Protein AF-V8PDM5-F1 (afdb_monomer)

Foldseek 3Di:
DDDPCVLCVVLVHDPPDDPVSSVVSVVVVCVVPPCVLDVDPPPLAQQQFGPPDDFFDPQCRLQQWDWDWDDPDVPDIDTDIDGDPQCRSRRTHDDQVGGDPQCSSQSDHDDDDDDDDDDAFADDQQDKDKDQQPADDHRPDGRGIDIDTHHDDDDPAWDDDRQDTDGDDDDPPVVVPDPDDDDDDDDDDDDPDDPDVCVPPVVNVVVVVSSGDPPPPPPDDPPDDDDDDDDDDDDPDDDDDDDDDDDDDDDDDDDDDDDDDDDDDD

Radius of gyration: 41.07 Å; Cα contacts (8 Å, |Δi|>4): 221; chains: 1; bounding box: 91×84×102 Å

Structure (mmCIF, N/CA/C/O backbone):
data_AF-V8PDM5-F1
#
_entry.id   AF-V8PDM5-F1
#
loop_
_atom_site.group_PDB
_atom_site.id
_atom_site.type_symbol
_atom_site.label_atom_id
_atom_site.label_alt_id
_atom_site.label_comp_id
_atom_site.label_asym_id
_atom_site.label_entity_id
_atom_site.label_seq_id
_atom_site.pdbx_PDB_ins_code
_atom_site.Cartn_x
_atom_site.Cartn_y
_atom_site.Cartn_z
_atom_site.occupancy
_atom_site.B_iso_or_equiv
_atom_site.auth_seq_id
_atom_site.auth_comp_id
_atom_site.auth_asym_id
_atom_site.auth_atom_id
_atom_site.pdbx_PDB_model_num
ATOM 1 N N . MET A 1 1 ? 33.765 32.835 8.521 1.00 48.09 1 MET A N 1
ATOM 2 C CA . MET A 1 1 ? 32.889 33.267 7.411 1.00 48.09 1 MET A CA 1
ATOM 3 C C . MET A 1 1 ? 32.502 32.037 6.607 1.00 48.09 1 MET A C 1
ATOM 5 O O . MET A 1 1 ? 33.354 31.483 5.923 1.00 48.09 1 MET A O 1
ATOM 9 N N . VAL A 1 2 ? 31.268 31.558 6.758 1.00 52.59 2 VAL A N 1
ATOM 10 C CA . VAL A 1 2 ? 30.730 30.463 5.939 1.00 52.59 2 VAL A CA 1
ATOM 11 C C . VAL A 1 2 ? 30.337 31.086 4.604 1.00 52.59 2 VAL A C 1
ATOM 13 O O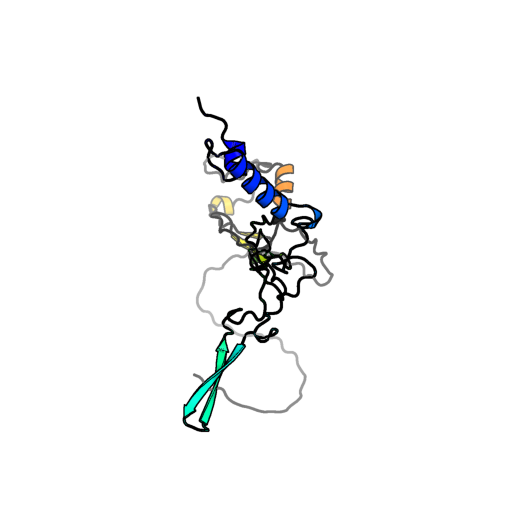 . VAL A 1 2 ? 29.476 31.957 4.571 1.00 52.59 2 VAL A O 1
ATOM 16 N N . LYS A 1 3 ? 31.034 30.733 3.521 1.00 62.31 3 LYS A N 1
ATOM 17 C CA . LYS A 1 3 ? 30.621 31.147 2.175 1.00 62.31 3 LYS A CA 1
ATOM 18 C C . LYS A 1 3 ? 29.313 30.424 1.872 1.00 62.31 3 LYS A C 1
ATOM 20 O O . LYS A 1 3 ? 29.260 29.212 2.042 1.00 62.31 3 LYS A O 1
ATOM 25 N N . GLU A 1 4 ? 28.278 31.140 1.453 1.00 61.88 4 GLU A N 1
ATOM 26 C CA . GLU A 1 4 ? 27.028 30.526 1.003 1.00 61.88 4 GLU A CA 1
ATOM 27 C C . GLU A 1 4 ? 27.322 29.634 -0.217 1.00 61.88 4 GLU A C 1
ATOM 29 O O . GLU A 1 4 ? 27.553 30.118 -1.326 1.00 61.88 4 GLU A O 1
ATOM 34 N N . THR A 1 5 ? 27.392 28.316 -0.005 1.00 79.06 5 THR A N 1
ATOM 35 C CA . THR A 1 5 ? 27.702 27.321 -1.047 1.00 79.06 5 THR A CA 1
ATOM 36 C C . THR A 1 5 ? 26.467 26.815 -1.782 1.00 79.06 5 THR A C 1
ATOM 38 O O . THR A 1 5 ? 26.614 26.104 -2.773 1.00 79.06 5 THR A O 1
ATOM 41 N N . GLY A 1 6 ? 25.261 27.226 -1.372 1.00 82.50 6 GLY A N 1
ATOM 42 C CA . GLY A 1 6 ? 24.000 26.641 -1.839 1.00 82.50 6 GLY A CA 1
ATOM 43 C C . GLY A 1 6 ? 23.851 26.574 -3.364 1.00 82.50 6 GLY A C 1
ATOM 44 O O . GLY A 1 6 ? 23.384 25.569 -3.891 1.00 82.50 6 GLY A O 1
ATOM 45 N N . TYR A 1 7 ? 24.315 27.590 -4.099 1.00 85.44 7 TYR A N 1
ATOM 46 C CA . TYR A 1 7 ? 24.270 27.590 -5.568 1.00 85.44 7 TYR A CA 1
ATOM 47 C C . TYR A 1 7 ? 25.238 26.587 -6.214 1.00 85.44 7 TYR A C 1
ATOM 49 O O . TYR A 1 7 ? 24.909 25.971 -7.229 1.00 85.44 7 TYR A O 1
ATOM 57 N N . TYR A 1 8 ? 26.424 26.409 -5.631 1.00 87.75 8 TYR A N 1
ATOM 58 C CA . TYR A 1 8 ? 27.421 25.446 -6.104 1.00 87.75 8 TYR A CA 1
ATOM 59 C C . TYR A 1 8 ? 26.986 24.013 -5.782 1.00 87.75 8 TYR A C 1
ATOM 61 O O . TYR A 1 8 ? 27.093 23.135 -6.639 1.00 87.75 8 TYR A O 1
ATOM 69 N N . ASP A 1 9 ? 26.395 23.813 -4.602 1.00 85.12 9 ASP A N 1
ATOM 70 C CA . ASP A 1 9 ? 25.831 22.536 -4.162 1.00 85.12 9 ASP A CA 1
ATOM 71 C C . ASP A 1 9 ? 24.645 22.114 -5.050 1.00 85.12 9 ASP A C 1
ATOM 73 O O . ASP A 1 9 ? 24.574 20.964 -5.485 1.00 85.12 9 ASP A O 1
ATOM 77 N N . LEU A 1 10 ? 23.771 23.058 -5.425 1.00 85.56 10 LEU A N 1
ATOM 78 C CA . LEU A 1 10 ? 22.644 22.816 -6.337 1.00 85.56 10 LEU A CA 1
ATOM 79 C C . LEU A 1 10 ? 23.100 22.428 -7.752 1.00 85.56 10 LEU A C 1
ATOM 81 O O . LEU A 1 10 ? 22.495 21.570 -8.397 1.00 85.56 10 LEU A O 1
ATOM 85 N N . LEU A 1 11 ? 24.184 23.034 -8.240 1.00 89.19 11 LEU A N 1
ATOM 86 C CA . LEU A 1 11 ? 24.789 22.686 -9.528 1.00 89.19 11 LEU A CA 1
ATOM 87 C C . LEU A 1 11 ? 25.686 21.432 -9.455 1.00 89.19 11 LEU A C 1
ATOM 89 O O . LEU A 1 11 ? 26.090 20.915 -10.501 1.00 89.19 11 LEU A O 1
ATOM 93 N N . GLY A 1 12 ? 25.985 20.929 -8.252 1.00 86.56 12 GLY A N 1
ATOM 94 C CA . GLY A 1 12 ? 26.873 19.788 -8.019 1.00 86.56 12 GLY A CA 1
ATOM 95 C C . GLY A 1 12 ? 28.331 20.058 -8.405 1.00 86.56 12 GLY A C 1
ATOM 96 O O . GLY A 1 12 ? 29.020 19.152 -8.879 1.00 86.56 12 GLY A O 1
ATOM 97 N N . VAL A 1 13 ? 28.790 21.304 -8.267 1.00 91.88 13 VAL A N 1
ATOM 98 C CA . VAL A 1 13 ? 30.150 21.749 -8.614 1.00 91.88 13 VAL A CA 1
ATOM 99 C C . VAL A 1 13 ? 30.865 22.300 -7.383 1.00 91.88 13 VAL A C 1
ATOM 101 O O . VAL A 1 13 ? 30.234 22.698 -6.409 1.00 91.88 13 VAL A O 1
ATOM 104 N N . LYS A 1 14 ? 32.201 22.325 -7.400 1.00 88.38 14 LYS A N 1
ATOM 105 C CA . LYS A 1 14 ? 32.967 22.856 -6.266 1.00 88.38 14 LYS A CA 1
ATOM 106 C C . LYS A 1 14 ? 32.910 24.394 -6.264 1.00 88.38 14 LYS A C 1
ATOM 108 O O . LYS A 1 14 ? 32.866 24.993 -7.336 1.00 88.38 14 LYS A O 1
ATOM 113 N N . PRO A 1 15 ? 33.034 25.062 -5.102 1.00 85.94 15 PRO A N 1
ATOM 114 C CA . PRO A 1 15 ? 33.088 26.529 -5.028 1.00 85.94 15 PRO A CA 1
ATOM 115 C C . PRO A 1 15 ? 34.257 27.180 -5.794 1.00 85.94 15 PRO A C 1
ATOM 117 O O . PRO A 1 15 ? 34.240 28.384 -6.021 1.00 85.94 15 PRO A O 1
ATOM 120 N N . CYS A 1 16 ? 35.273 26.399 -6.184 1.00 84.69 16 CYS A N 1
ATOM 121 C CA . CYS A 1 16 ? 36.417 26.842 -6.994 1.00 84.69 16 CYS A CA 1
ATOM 122 C C . CYS A 1 16 ? 36.310 26.430 -8.477 1.00 84.69 16 CYS A C 1
ATOM 124 O O . CYS A 1 16 ? 37.311 26.471 -9.192 1.00 84.69 16 CYS A O 1
ATOM 126 N N . SER A 1 17 ? 35.141 25.968 -8.931 1.00 87.94 17 SER A N 1
ATOM 127 C CA . SER A 1 17 ? 34.934 25.518 -10.309 1.00 87.94 17 SER A CA 1
ATOM 128 C C . SER A 1 17 ? 35.013 26.665 -11.315 1.00 87.94 17 SER A C 1
ATOM 130 O O . SER A 1 17 ? 34.596 27.793 -11.049 1.00 87.94 17 SER A O 1
ATOM 132 N N . THR A 1 18 ? 35.537 26.367 -12.502 1.00 93.12 18 THR A N 1
ATOM 133 C CA . THR A 1 18 ? 35.673 27.352 -13.581 1.00 93.12 18 THR A CA 1
ATOM 134 C C . THR A 1 18 ? 34.323 27.661 -14.237 1.00 93.12 18 THR A C 1
ATOM 136 O O . THR A 1 18 ? 33.381 26.866 -14.200 1.00 93.12 18 THR A O 1
ATOM 139 N N . MET A 1 19 ? 34.229 28.813 -14.910 1.00 89.38 19 MET A N 1
ATOM 140 C CA . MET A 1 19 ? 33.024 29.239 -15.639 1.00 89.38 19 MET A CA 1
ATOM 141 C C . MET A 1 19 ? 32.536 28.179 -16.650 1.00 89.38 19 MET A C 1
ATOM 143 O O . MET A 1 19 ? 31.335 28.041 -16.888 1.00 89.38 19 MET A O 1
ATOM 147 N N . GLU A 1 20 ? 33.447 27.410 -17.250 1.00 91.69 20 GLU A N 1
ATOM 148 C CA . GLU A 1 20 ? 33.101 26.346 -18.198 1.00 91.69 20 GLU A CA 1
ATOM 149 C C . GLU A 1 20 ? 32.438 25.141 -17.527 1.00 91.69 20 GLU A C 1
ATOM 151 O O . GLU A 1 20 ? 31.453 24.607 -18.050 1.00 91.69 20 GLU A O 1
ATOM 156 N N . GLU A 1 21 ? 32.942 24.735 -16.360 1.00 91.44 21 GLU A N 1
ATOM 157 C CA . GLU A 1 21 ? 32.359 23.663 -15.550 1.00 91.44 21 GLU A CA 1
ATOM 158 C C . GLU A 1 21 ? 30.955 24.037 -15.083 1.00 91.44 21 GLU A C 1
ATOM 160 O O . GLU A 1 21 ? 30.027 23.237 -15.227 1.00 91.44 21 GLU A O 1
ATOM 165 N N . ILE A 1 22 ? 30.778 25.282 -14.633 1.00 92.50 22 ILE A N 1
ATOM 166 C CA . ILE A 1 22 ? 29.481 25.831 -14.223 1.00 92.50 22 ILE A CA 1
ATOM 167 C C . ILE A 1 22 ? 28.502 25.828 -15.408 1.00 92.50 22 ILE A C 1
ATOM 169 O O . ILE A 1 22 ? 27.394 25.302 -15.294 1.00 92.50 22 ILE A O 1
ATOM 173 N N . LYS A 1 23 ? 28.912 26.312 -16.592 1.00 91.25 23 LYS A N 1
ATOM 174 C CA . LYS A 1 23 ? 28.073 26.285 -17.811 1.00 91.25 23 LYS A CA 1
ATOM 175 C C . LYS A 1 23 ? 27.717 24.862 -18.246 1.00 91.25 23 LYS A C 1
ATOM 177 O O . LYS A 1 23 ? 26.611 24.612 -18.731 1.00 91.25 23 LYS A O 1
ATOM 182 N N . ARG A 1 24 ? 28.645 23.911 -18.110 1.00 91.81 24 ARG A N 1
ATOM 183 C CA . ARG A 1 24 ? 28.408 22.496 -18.437 1.00 91.81 24 ARG A CA 1
ATOM 184 C C . ARG A 1 24 ? 27.425 21.854 -17.455 1.00 91.81 24 ARG A C 1
ATOM 186 O O . ARG A 1 24 ? 26.532 21.135 -17.905 1.00 91.81 24 ARG A O 1
ATOM 193 N N . ALA A 1 25 ? 27.565 22.124 -16.159 1.00 89.94 25 ALA A N 1
ATOM 194 C CA . ALA A 1 25 ? 26.651 21.650 -15.123 1.00 89.94 25 ALA A CA 1
ATOM 195 C C . ALA A 1 25 ? 25.244 22.239 -15.303 1.00 89.94 25 ALA A C 1
ATOM 197 O O . ALA A 1 25 ? 24.268 21.489 -15.351 1.00 89.94 25 ALA A O 1
ATOM 198 N N . TYR A 1 26 ? 25.153 23.550 -15.538 1.00 92.00 26 TYR A N 1
ATOM 199 C CA . TYR A 1 26 ? 23.892 24.244 -15.792 1.00 92.00 26 TYR A CA 1
ATOM 200 C C . TYR A 1 26 ? 23.152 23.675 -17.008 1.00 92.00 26 TYR A C 1
ATOM 202 O O . TYR A 1 26 ? 22.003 23.268 -16.884 1.00 92.00 26 TYR A O 1
ATOM 210 N N . ARG A 1 27 ? 23.813 23.540 -18.170 1.00 88.56 27 ARG A N 1
ATOM 211 C CA . ARG A 1 27 ? 23.180 22.961 -19.376 1.00 88.56 27 ARG A CA 1
ATOM 212 C C . ARG A 1 27 ? 22.686 21.531 -19.157 1.00 88.56 27 ARG A C 1
ATOM 214 O O . ARG A 1 27 ? 21.636 21.157 -19.670 1.00 88.56 27 ARG A O 1
ATOM 221 N N . ARG A 1 28 ? 23.426 20.732 -18.382 1.00 84.19 28 ARG A N 1
ATOM 222 C CA . ARG A 1 28 ? 23.034 19.360 -18.033 1.00 84.19 28 ARG A CA 1
ATOM 223 C C . ARG A 1 28 ? 21.761 19.341 -17.184 1.00 84.19 28 ARG A C 1
ATOM 225 O O . ARG A 1 28 ? 20.886 18.522 -17.446 1.00 84.19 28 ARG A O 1
ATOM 232 N N . LEU A 1 29 ? 21.662 20.220 -16.187 1.00 82.12 29 LEU A N 1
ATOM 233 C CA . LEU A 1 29 ? 20.494 20.322 -15.307 1.00 82.12 29 LEU A CA 1
ATOM 234 C C . LEU A 1 29 ? 19.292 20.945 -16.027 1.00 82.12 29 LEU A C 1
ATOM 236 O O . LEU A 1 29 ? 18.197 20.400 -15.942 1.00 82.12 29 LEU A O 1
ATOM 240 N N . ALA A 1 30 ? 19.505 21.992 -16.824 1.00 82.75 30 ALA A N 1
ATOM 241 C CA . ALA A 1 30 ? 18.466 22.628 -17.632 1.00 82.75 30 ALA A CA 1
ATOM 242 C C . ALA A 1 30 ? 17.819 21.648 -18.624 1.00 82.75 30 ALA A C 1
ATOM 244 O O . ALA A 1 30 ? 16.606 21.638 -18.773 1.00 82.75 30 ALA A O 1
ATOM 245 N N . LEU A 1 31 ? 18.600 20.761 -19.253 1.00 77.19 31 LEU A N 1
ATOM 246 C CA . LEU A 1 31 ? 18.057 19.712 -20.125 1.00 77.19 31 LEU A CA 1
ATOM 247 C C . LEU A 1 31 ? 17.303 18.612 -19.364 1.00 77.19 31 LEU A C 1
ATOM 249 O O . LEU A 1 31 ? 16.400 18.000 -19.934 1.00 77.19 31 LEU A O 1
ATOM 253 N N . ARG A 1 32 ? 17.684 18.331 -18.110 1.00 68.19 32 ARG A N 1
ATOM 254 C CA . ARG A 1 32 ? 17.012 17.336 -17.255 1.00 68.19 32 ARG A CA 1
ATOM 255 C C . ARG A 1 32 ? 15.669 17.837 -16.727 1.00 68.19 32 ARG A C 1
ATOM 257 O O . ARG A 1 32 ? 14.729 17.051 -16.660 1.00 68.19 32 ARG A O 1
ATOM 264 N N . TYR A 1 33 ? 15.591 19.118 -16.378 1.00 70.50 33 TYR A N 1
ATOM 265 C CA . TYR A 1 33 ? 14.410 19.748 -15.780 1.00 70.50 33 TYR A CA 1
ATOM 266 C C . TYR A 1 33 ? 13.660 20.677 -16.744 1.00 70.50 33 TYR A C 1
ATOM 268 O O . TYR A 1 33 ? 12.869 21.504 -16.308 1.00 70.50 33 TYR A O 1
ATOM 276 N N . HIS A 1 34 ? 13.899 20.559 -18.053 1.00 75.88 34 HIS A N 1
ATOM 277 C CA . HIS A 1 34 ? 13.187 21.366 -19.040 1.00 75.88 34 HIS A CA 1
ATOM 278 C C . HIS A 1 34 ? 11.685 21.034 -19.008 1.00 75.88 34 HIS A C 1
ATOM 280 O O . HIS A 1 34 ? 11.364 19.847 -19.123 1.00 75.88 34 HIS A O 1
ATOM 286 N N . PRO A 1 35 ? 10.776 22.024 -18.927 1.00 67.69 35 PRO A N 1
ATOM 287 C CA . PRO A 1 35 ? 9.330 21.793 -18.835 1.00 67.69 35 PRO A CA 1
ATOM 288 C C . PRO A 1 35 ? 8.802 20.931 -19.991 1.00 67.69 35 PRO A C 1
ATOM 290 O O . PRO A 1 35 ? 8.122 19.943 -19.750 1.00 67.69 35 PRO A O 1
ATOM 293 N N . ASP A 1 36 ? 9.241 21.184 -21.228 1.00 65.56 36 ASP A N 1
ATOM 294 C CA . ASP A 1 36 ? 8.822 20.379 -22.392 1.00 65.56 36 ASP A CA 1
ATOM 295 C C . ASP A 1 36 ? 9.319 18.920 -22.372 1.00 65.56 36 ASP A C 1
ATOM 297 O O . ASP A 1 36 ? 8.740 18.050 -23.015 1.00 65.56 36 ASP A O 1
ATOM 301 N N . LYS A 1 37 ? 10.421 18.624 -21.665 1.00 62.84 37 LYS A N 1
ATOM 302 C CA . LYS A 1 37 ? 10.976 17.255 -21.553 1.00 62.84 37 LYS A CA 1
ATOM 303 C C . LYS A 1 37 ? 10.565 16.561 -20.255 1.00 62.84 37 LYS A C 1
ATOM 305 O O . LYS A 1 37 ? 10.811 15.361 -20.083 1.00 62.84 37 LYS A O 1
ATOM 310 N N . ASN A 1 38 ? 9.989 17.316 -19.329 1.00 59.59 38 ASN A N 1
ATOM 311 C CA . ASN A 1 38 ? 9.521 16.866 -18.033 1.00 59.59 38 ASN A CA 1
ATOM 312 C C . ASN A 1 38 ? 8.221 17.599 -17.662 1.00 59.59 38 ASN A C 1
ATOM 314 O O . ASN A 1 38 ? 8.231 18.379 -16.707 1.00 59.59 38 ASN A O 1
ATOM 318 N N . PRO A 1 39 ? 7.125 17.378 -18.417 1.00 56.34 39 PRO A N 1
ATOM 319 C CA . PRO A 1 39 ? 5.813 17.827 -17.982 1.00 56.34 39 PRO A CA 1
ATOM 320 C C . PRO A 1 39 ? 5.510 17.118 -16.656 1.00 56.34 39 PRO A C 1
ATOM 322 O O . PRO A 1 39 ? 5.598 15.896 -16.575 1.00 56.34 39 PRO A O 1
ATOM 325 N N . SER A 1 40 ? 5.322 17.938 -15.621 1.00 49.00 40 SER A N 1
ATOM 326 C CA . SER A 1 40 ? 4.946 17.664 -14.225 1.00 49.00 40 SER A CA 1
ATOM 327 C C . SER A 1 40 ? 5.093 16.234 -13.671 1.00 49.00 40 SER A C 1
ATOM 329 O O . SER A 1 40 ? 4.486 15.279 -14.145 1.00 49.00 40 SER A O 1
ATOM 331 N N . GLU A 1 41 ? 5.775 16.141 -12.522 1.00 50.88 41 GLU A N 1
ATOM 332 C CA . GLU A 1 41 ? 5.950 14.969 -11.634 1.00 50.88 41 GLU A CA 1
ATOM 333 C C . GLU A 1 41 ? 4.679 14.127 -11.350 1.00 50.88 41 GLU A C 1
ATOM 335 O O . GLU A 1 41 ? 4.803 12.996 -10.891 1.00 50.88 41 GLU A O 1
ATOM 340 N N . GLY A 1 42 ? 3.471 14.615 -11.659 1.00 46.19 42 GLY A N 1
ATOM 341 C CA . GLY A 1 42 ? 2.208 13.893 -11.469 1.00 46.19 42 GLY A CA 1
ATOM 342 C C . GLY A 1 42 ? 1.839 12.872 -12.557 1.00 46.19 42 GLY A C 1
ATOM 343 O O . GLY A 1 42 ? 1.054 11.973 -12.284 1.00 46.19 42 GLY A O 1
ATOM 344 N N . GLU A 1 43 ? 2.404 12.948 -13.768 1.00 45.50 43 GLU A N 1
ATOM 345 C CA . GLU A 1 43 ? 1.904 12.166 -14.926 1.00 45.50 43 GLU A CA 1
ATOM 346 C C . GLU A 1 43 ? 2.819 10.991 -15.336 1.00 45.50 43 GLU A C 1
ATOM 348 O O . GLU A 1 43 ? 2.552 10.232 -16.271 1.00 45.50 43 GLU A O 1
ATOM 353 N N . ARG A 1 44 ? 3.919 10.797 -14.598 1.00 53.03 44 ARG A N 1
ATOM 354 C CA . ARG A 1 44 ? 4.925 9.743 -14.838 1.00 53.03 44 ARG A CA 1
ATOM 355 C C . ARG A 1 44 ? 4.676 8.449 -14.062 1.00 53.03 44 ARG A C 1
ATOM 357 O O . ARG A 1 44 ? 5.574 7.603 -13.981 1.00 53.03 44 ARG A O 1
ATOM 364 N N . VAL A 1 45 ? 3.495 8.286 -13.475 1.00 56.03 45 VAL A N 1
ATOM 365 C CA . VAL A 1 45 ? 3.174 7.126 -12.640 1.00 56.03 45 VAL A CA 1
ATOM 366 C C . VAL A 1 45 ? 3.148 5.862 -13.508 1.00 56.03 45 VAL A C 1
ATOM 368 O O . VAL A 1 45 ? 2.522 5.811 -14.564 1.00 56.03 45 VAL A O 1
ATOM 371 N N . GLY A 1 46 ? 3.912 4.843 -13.112 1.00 65.88 46 GLY A N 1
ATOM 372 C CA . GLY A 1 46 ? 3.827 3.494 -13.680 1.00 65.88 46 GLY A CA 1
ATOM 373 C C . GLY A 1 46 ? 4.557 3.213 -15.005 1.00 65.88 46 GLY A C 1
ATOM 374 O O . GLY A 1 46 ? 4.766 2.042 -15.315 1.00 65.88 46 GLY A O 1
ATOM 375 N N . ARG A 1 47 ? 5.015 4.211 -15.783 1.00 71.81 47 ARG A N 1
ATOM 376 C CA . ARG A 1 47 ? 5.725 3.961 -17.071 1.00 71.81 47 ARG A CA 1
ATOM 377 C C . ARG A 1 47 ? 7.249 3.900 -16.968 1.00 71.81 47 ARG A C 1
ATOM 379 O O . ARG A 1 47 ? 7.889 3.191 -17.738 1.00 71.81 47 ARG A O 1
ATOM 386 N N . GLY A 1 48 ? 7.852 4.599 -16.007 1.00 75.88 48 GLY A N 1
ATOM 387 C CA . GLY A 1 48 ? 9.299 4.534 -15.754 1.00 75.88 48 GLY A CA 1
ATOM 388 C C . GLY A 1 48 ? 10.191 5.237 -16.789 1.00 75.88 48 GLY A C 1
ATOM 389 O O . GLY A 1 48 ? 11.405 5.328 -16.591 1.00 75.88 48 GLY A O 1
ATOM 390 N N . GLY A 1 49 ? 9.605 5.805 -17.840 1.00 76.62 49 GLY A N 1
ATOM 391 C CA . GLY A 1 49 ? 10.265 6.612 -18.863 1.00 76.62 49 GLY A CA 1
ATOM 392 C C . GLY A 1 49 ? 9.370 7.758 -19.333 1.00 76.62 49 GLY A C 1
ATOM 393 O O . GLY A 1 49 ? 8.313 8.006 -18.752 1.00 76.62 49 GLY A O 1
ATOM 394 N N . ARG A 1 50 ? 9.809 8.477 -20.368 1.00 73.62 50 ARG A N 1
ATOM 395 C CA . ARG A 1 50 ? 9.016 9.546 -20.996 1.00 73.62 50 ARG A CA 1
ATOM 396 C C . ARG A 1 50 ? 7.805 8.980 -21.739 1.00 73.62 50 ARG A C 1
ATOM 398 O O . ARG A 1 50 ? 7.847 7.858 -22.238 1.00 73.62 50 ARG A O 1
ATOM 405 N N . GLU A 1 51 ? 6.751 9.781 -21.834 1.00 71.19 51 GLU A N 1
ATOM 406 C CA . GLU A 1 51 ? 5.571 9.448 -22.629 1.00 71.19 51 GLU A CA 1
ATOM 407 C C . GLU A 1 51 ? 5.915 9.323 -24.124 1.00 71.19 51 GLU A C 1
ATOM 409 O O . GLU A 1 51 ? 6.778 10.037 -24.634 1.00 71.19 51 GLU A O 1
ATOM 414 N N . GLY A 1 52 ? 5.282 8.366 -24.811 1.00 72.44 52 GLY A N 1
ATOM 415 C CA . GLY A 1 52 ? 5.510 8.090 -26.235 1.00 72.44 52 GLY A CA 1
ATOM 416 C C . GLY A 1 52 ? 6.797 7.319 -26.561 1.00 72.44 52 GLY A C 1
ATOM 417 O O . GLY A 1 52 ? 7.068 7.062 -27.732 1.00 72.44 52 GLY A O 1
ATOM 418 N N . LEU A 1 53 ? 7.592 6.927 -25.558 1.00 74.75 53 LEU A N 1
ATOM 419 C CA . LEU A 1 53 ? 8.764 6.076 -25.764 1.00 74.75 53 LEU A CA 1
ATOM 420 C C . LEU A 1 53 ? 8.353 4.599 -25.846 1.00 74.75 53 LEU A C 1
ATOM 422 O O . LEU A 1 53 ? 7.689 4.095 -24.942 1.00 74.75 53 LEU A O 1
ATOM 426 N N . ASP A 1 54 ? 8.800 3.886 -26.885 1.00 76.69 54 ASP A N 1
ATOM 427 C CA . ASP A 1 54 ? 8.670 2.425 -26.932 1.00 76.69 54 ASP A CA 1
ATOM 428 C C . ASP A 1 54 ? 9.574 1.802 -25.857 1.00 76.69 54 ASP A C 1
ATOM 430 O O . ASP A 1 54 ? 10.803 1.884 -25.924 1.00 76.69 54 ASP A O 1
ATOM 434 N N . VAL A 1 55 ? 8.948 1.227 -24.830 1.00 82.06 55 VAL A N 1
ATOM 435 C CA . VAL A 1 55 ? 9.623 0.628 -23.670 1.00 82.06 55 VAL A CA 1
ATOM 436 C C . VAL A 1 55 ? 10.047 -0.813 -23.972 1.00 82.06 55 VAL A C 1
ATOM 438 O O . VAL A 1 55 ? 10.739 -1.422 -23.162 1.00 82.06 55 VAL A O 1
ATOM 441 N N . ARG A 1 56 ? 9.672 -1.399 -25.117 1.00 88.38 56 ARG A N 1
ATOM 442 C CA . ARG A 1 56 ? 10.020 -2.791 -25.435 1.00 88.38 56 ARG A CA 1
ATOM 443 C C . ARG A 1 56 ? 11.524 -2.957 -25.612 1.00 88.38 56 ARG A C 1
ATOM 445 O O . ARG A 1 56 ? 12.203 -2.149 -26.246 1.00 88.38 56 ARG A O 1
ATOM 452 N N . CYS A 1 57 ? 12.058 -4.045 -25.065 1.00 89.88 57 CYS A N 1
ATOM 453 C CA . CYS A 1 57 ? 13.469 -4.360 -25.213 1.00 89.88 57 CYS A CA 1
ATOM 454 C C . CYS A 1 57 ? 13.808 -4.592 -26.696 1.00 89.88 57 CYS A C 1
ATOM 456 O O . CYS A 1 57 ? 13.177 -5.434 -27.328 1.00 89.88 57 CYS A O 1
ATOM 458 N N . PRO A 1 58 ? 14.823 -3.917 -27.263 1.00 89.50 58 PRO A N 1
ATOM 459 C CA . PRO A 1 58 ? 15.150 -4.061 -28.681 1.00 89.50 58 PRO A CA 1
ATOM 460 C C . PRO A 1 58 ? 15.785 -5.415 -29.029 1.00 89.50 58 PRO A C 1
ATOM 462 O O . PRO A 1 58 ? 15.754 -5.796 -30.191 1.00 89.50 58 PRO A O 1
ATOM 465 N N . LYS A 1 59 ? 16.359 -6.138 -28.053 1.00 90.69 59 LYS A N 1
ATOM 466 C CA . LYS A 1 59 ? 17.002 -7.446 -28.276 1.00 90.69 59 LYS A CA 1
ATOM 467 C C . LYS A 1 59 ? 16.011 -8.610 -28.269 1.00 90.69 59 LYS A C 1
ATOM 469 O O . LYS A 1 59 ? 16.122 -9.502 -29.097 1.00 90.69 59 LYS A O 1
ATOM 474 N N . CYS A 1 60 ? 15.059 -8.612 -27.335 1.00 92.12 60 CYS A N 1
ATOM 475 C CA . CYS A 1 60 ? 14.064 -9.683 -27.201 1.00 92.12 60 CYS A CA 1
ATOM 476 C C . CYS A 1 60 ? 12.646 -9.259 -27.605 1.00 92.12 60 CYS A C 1
ATOM 478 O O . CYS A 1 60 ? 11.722 -10.039 -27.442 1.00 92.12 60 CYS A O 1
ATOM 480 N N . HIS A 1 61 ? 12.440 -8.028 -28.078 1.00 89.62 61 HIS A N 1
ATOM 481 C CA . HIS A 1 61 ? 11.146 -7.499 -28.536 1.00 89.62 61 HIS A CA 1
ATOM 482 C C . HIS A 1 61 ? 9.974 -7.669 -27.549 1.00 89.62 61 HIS A C 1
ATOM 484 O O . HIS A 1 61 ? 8.826 -7.797 -27.962 1.00 89.62 61 HIS A O 1
ATOM 490 N N . GLY A 1 62 ? 10.247 -7.645 -26.240 1.00 89.06 62 GLY A N 1
ATOM 491 C CA . GLY A 1 62 ? 9.229 -7.845 -25.201 1.00 89.06 62 GLY A CA 1
ATOM 492 C C . GLY A 1 62 ? 9.190 -9.250 -24.602 1.00 89.06 62 GLY A C 1
ATOM 493 O O . GLY A 1 62 ? 8.579 -9.434 -23.558 1.00 89.06 62 GLY A O 1
ATOM 494 N N . SER A 1 63 ? 9.882 -10.230 -25.189 1.00 90.56 63 SER A N 1
ATOM 495 C CA . SER A 1 63 ? 9.812 -11.632 -24.749 1.00 90.56 63 SER A CA 1
ATOM 496 C C . SER A 1 63 ? 10.526 -11.915 -23.425 1.00 90.56 63 SER A C 1
ATOM 498 O O . SER A 1 63 ? 10.339 -12.978 -22.846 1.00 90.56 63 SER A O 1
ATOM 500 N N . GLY A 1 64 ? 11.412 -11.025 -22.965 1.00 91.38 64 GLY A N 1
ATOM 501 C CA . GLY A 1 64 ? 12.191 -11.210 -21.731 1.00 91.38 64 GLY A CA 1
ATOM 502 C C . GLY A 1 64 ? 13.266 -12.309 -21.796 1.00 91.38 64 GLY A C 1
ATOM 503 O O . GLY A 1 64 ? 14.210 -12.285 -21.008 1.00 91.38 64 GLY A O 1
ATOM 504 N N . MET A 1 65 ? 13.192 -13.213 -22.769 1.00 92.19 65 MET A N 1
ATOM 505 C CA . MET A 1 65 ? 14.105 -14.336 -22.978 1.00 92.19 65 MET A CA 1
ATOM 506 C C . MET A 1 65 ? 14.796 -14.236 -24.341 1.00 92.19 65 MET A C 1
ATOM 508 O O . MET A 1 65 ? 14.270 -13.629 -25.273 1.00 92.19 65 MET A O 1
ATOM 512 N N . GLU A 1 66 ? 15.982 -14.825 -24.453 1.00 92.25 66 GLU A N 1
ATOM 513 C CA . GLU A 1 66 ? 16.729 -14.963 -25.702 1.00 92.25 66 GLU A CA 1
ATOM 514 C C . GLU A 1 66 ? 17.178 -16.412 -25.906 1.00 92.25 66 GLU A C 1
ATOM 516 O O . GLU A 1 66 ? 17.471 -17.125 -24.947 1.00 92.25 66 GLU A O 1
ATOM 521 N N . VAL A 1 67 ? 17.216 -16.858 -27.163 1.00 90.69 67 VAL A N 1
ATOM 522 C CA . VAL A 1 67 ? 17.674 -18.205 -27.520 1.00 90.69 67 VAL A CA 1
ATOM 523 C C . VAL A 1 67 ? 19.162 -18.143 -27.852 1.00 90.69 67 VAL A C 1
ATOM 525 O O . VAL A 1 67 ? 19.552 -17.581 -28.874 1.00 90.69 67 VAL A O 1
ATOM 528 N N . ILE A 1 68 ? 19.994 -18.726 -26.992 1.00 89.25 68 ILE A N 1
ATOM 529 C CA . ILE A 1 68 ? 21.437 -18.862 -27.198 1.00 89.25 68 ILE A CA 1
ATOM 530 C C . ILE A 1 68 ? 21.692 -20.184 -27.920 1.00 89.25 68 ILE A C 1
ATOM 532 O O . ILE A 1 68 ? 21.332 -21.255 -27.433 1.00 89.25 68 ILE A O 1
ATOM 536 N N . VAL A 1 69 ? 22.319 -20.111 -29.091 1.00 88.88 69 VAL A N 1
ATOM 537 C CA . VAL A 1 69 ? 22.662 -21.290 -29.892 1.00 88.88 69 VAL A CA 1
ATOM 538 C C . VAL A 1 69 ? 24.060 -21.768 -29.503 1.00 88.88 69 VAL A C 1
ATOM 540 O O . VAL A 1 69 ? 25.050 -21.110 -29.813 1.00 88.88 69 VAL A O 1
ATOM 543 N N . HIS A 1 70 ? 24.148 -22.912 -28.825 1.00 89.81 70 HIS A N 1
ATOM 544 C CA . HIS A 1 70 ? 25.414 -23.579 -28.514 1.00 89.81 70 HIS A CA 1
ATOM 545 C C . HIS A 1 70 ? 25.738 -24.625 -29.582 1.00 89.81 70 HIS A C 1
ATOM 547 O O . HIS A 1 70 ? 24.984 -25.577 -29.777 1.00 89.81 70 HIS A O 1
ATOM 553 N N . GLN A 1 71 ? 26.868 -24.469 -30.270 1.00 87.31 71 GLN A N 1
ATOM 554 C CA . GLN A 1 71 ? 27.320 -25.419 -31.285 1.00 87.31 71 GLN A CA 1
ATOM 555 C C . GLN A 1 71 ? 28.142 -26.527 -30.613 1.00 87.31 71 GLN A C 1
ATOM 557 O O . GLN A 1 71 ? 29.232 -26.278 -30.104 1.00 87.31 71 GLN A O 1
ATOM 562 N N . LEU A 1 72 ? 27.585 -27.739 -30.561 1.00 88.38 72 LEU A N 1
ATOM 563 C CA . LEU A 1 72 ? 28.178 -28.906 -29.888 1.00 88.38 72 LEU A CA 1
ATOM 564 C C . LEU A 1 72 ? 28.988 -29.792 -30.849 1.00 88.38 72 LEU A C 1
ATOM 566 O O . LEU A 1 72 ? 29.630 -30.749 -30.427 1.00 88.38 72 LEU A O 1
ATOM 570 N N . GLY A 1 73 ? 28.964 -29.477 -32.143 1.00 90.56 73 GLY A N 1
ATOM 571 C CA . GLY A 1 73 ? 29.742 -30.151 -33.171 1.00 90.56 73 GLY A CA 1
ATOM 572 C C . GLY A 1 73 ? 29.307 -29.736 -34.578 1.00 90.56 73 GLY A C 1
ATOM 573 O O . GLY A 1 73 ? 28.381 -28.931 -34.733 1.00 90.56 73 GLY A O 1
ATOM 574 N N . PRO A 1 74 ? 29.948 -30.291 -35.619 1.00 86.56 74 PRO A N 1
ATOM 575 C CA . PRO A 1 74 ? 29.492 -30.130 -36.994 1.00 86.56 74 PRO A CA 1
ATOM 576 C C . PRO A 1 74 ? 28.040 -30.618 -37.108 1.00 86.56 74 PRO A C 1
ATOM 578 O O . PRO A 1 74 ? 27.734 -31.743 -36.724 1.00 86.56 74 PRO A O 1
ATOM 581 N N . ASN A 1 75 ? 27.143 -29.762 -37.602 1.00 85.00 75 ASN A N 1
ATOM 582 C CA . ASN A 1 75 ? 25.701 -30.009 -37.768 1.00 85.00 75 ASN A CA 1
ATOM 583 C C . ASN A 1 75 ? 24.866 -30.233 -36.489 1.00 85.00 75 ASN A C 1
ATOM 585 O O . ASN A 1 75 ? 23.677 -30.523 -36.607 1.00 85.00 75 ASN A O 1
ATOM 589 N N . MET A 1 76 ? 25.418 -30.052 -35.284 1.00 86.19 76 MET A N 1
ATOM 590 C CA . MET A 1 76 ? 24.656 -30.180 -34.035 1.00 86.19 76 MET A CA 1
ATOM 591 C C . MET A 1 76 ? 24.665 -28.865 -33.251 1.00 86.19 76 MET A C 1
ATOM 593 O O . MET A 1 76 ? 25.676 -28.473 -32.663 1.00 86.19 76 MET A O 1
ATOM 597 N N . VAL A 1 77 ? 23.517 -28.185 -33.245 1.00 90.31 77 VAL A N 1
ATOM 598 C CA . VAL A 1 77 ? 23.275 -26.965 -32.466 1.00 90.31 77 VAL A CA 1
ATOM 599 C C . VAL A 1 77 ? 22.208 -27.215 -31.406 1.00 90.31 77 VAL A C 1
ATOM 601 O O . VAL A 1 77 ? 21.189 -27.847 -31.673 1.00 90.31 77 VAL A O 1
ATOM 604 N N . HIS A 1 78 ? 22.445 -26.713 -30.199 1.00 90.62 78 HIS A N 1
ATOM 605 C CA . HIS A 1 78 ? 21.503 -26.760 -29.092 1.00 90.62 78 HIS A CA 1
ATOM 606 C C . HIS A 1 78 ? 20.971 -25.354 -28.811 1.00 90.62 78 HIS A C 1
ATOM 608 O O . HIS A 1 78 ? 21.742 -24.419 -28.592 1.00 90.62 78 HIS A O 1
ATOM 614 N N . HIS A 1 79 ? 19.650 -25.204 -28.818 1.00 89.62 79 HIS A N 1
ATOM 615 C CA . HIS A 1 79 ? 18.973 -23.942 -28.538 1.00 89.62 79 HIS A CA 1
ATOM 616 C C . HIS A 1 79 ? 18.658 -23.860 -27.044 1.00 89.62 79 HIS A C 1
ATOM 618 O O . HIS A 1 79 ? 17.754 -24.535 -26.558 1.00 89.62 79 HIS A O 1
ATOM 624 N N . ILE A 1 80 ? 19.404 -23.041 -26.305 1.00 91.19 80 ILE A N 1
ATOM 625 C CA . ILE A 1 80 ? 19.174 -22.808 -24.875 1.00 91.19 80 ILE A CA 1
ATOM 626 C C . ILE A 1 80 ? 18.359 -21.527 -24.721 1.00 91.19 80 ILE A C 1
ATOM 628 O O . ILE A 1 80 ? 18.788 -20.468 -25.172 1.00 91.19 80 ILE A O 1
ATOM 632 N N . GLN A 1 81 ? 17.200 -21.598 -24.070 1.00 91.19 81 GLN A N 1
ATOM 633 C CA . GLN A 1 81 ? 16.476 -20.398 -23.650 1.00 91.19 81 GLN A CA 1
ATOM 634 C C . GLN A 1 81 ? 17.132 -19.825 -22.391 1.00 91.19 81 GLN A C 1
ATOM 636 O O . GLN A 1 81 ? 17.252 -20.513 -21.378 1.00 91.19 81 GLN A O 1
ATOM 641 N N . ALA A 1 82 ? 17.559 -18.568 -22.456 1.00 92.62 82 ALA A N 1
ATOM 642 C CA . ALA A 1 82 ? 18.159 -17.843 -21.344 1.00 92.62 82 ALA A CA 1
ATOM 643 C C . ALA A 1 82 ? 17.438 -16.506 -21.123 1.00 92.62 82 ALA A C 1
ATOM 645 O O . ALA A 1 82 ? 16.732 -16.004 -21.998 1.00 92.62 82 ALA A O 1
ATOM 646 N N . MET A 1 83 ? 17.617 -15.902 -1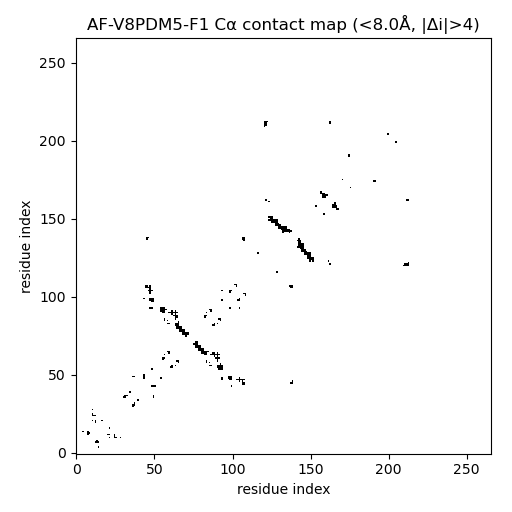9.948 1.00 95.06 83 MET A N 1
ATOM 647 C CA . MET A 1 83 ? 17.131 -14.542 -19.697 1.00 95.06 83 MET A CA 1
ATOM 648 C C . MET A 1 83 ? 17.825 -13.566 -20.653 1.00 95.06 83 MET A C 1
ATOM 650 O O . MET A 1 83 ? 19.044 -13.618 -20.813 1.00 95.06 83 MET A O 1
ATOM 654 N N . CYS A 1 84 ? 17.061 -12.659 -21.268 1.00 94.50 84 CYS A N 1
ATOM 655 C CA . CYS A 1 84 ? 17.614 -11.668 -22.188 1.00 94.50 84 CYS A CA 1
ATOM 656 C C . CYS A 1 84 ? 18.706 -10.849 -21.492 1.00 94.50 84 CYS A C 1
ATOM 658 O O . CYS A 1 84 ? 18.465 -10.247 -20.442 1.00 94.50 84 CYS A O 1
ATOM 660 N N . SER A 1 85 ? 19.893 -10.770 -22.093 1.00 91.44 85 SER A N 1
ATOM 661 C CA . SER A 1 85 ? 21.050 -10.124 -21.458 1.00 91.44 85 SER A CA 1
ATOM 662 C C . SER A 1 85 ? 20.867 -8.610 -21.272 1.00 91.44 85 SER A C 1
ATOM 664 O O . SER A 1 85 ? 21.576 -7.990 -20.482 1.00 91.44 85 SER A O 1
ATOM 666 N N . GLN A 1 86 ? 19.941 -7.999 -22.020 1.00 90.12 86 GLN A N 1
ATOM 667 C CA . GLN A 1 86 ? 19.700 -6.557 -22.011 1.00 90.12 86 GLN A CA 1
ATOM 668 C C . GLN A 1 86 ? 18.605 -6.133 -21.021 1.00 90.12 86 GLN A C 1
ATOM 670 O O . GLN A 1 86 ? 18.783 -5.130 -20.331 1.00 90.12 86 GLN A O 1
ATOM 675 N N . CYS A 1 87 ? 17.485 -6.860 -20.946 1.00 89.38 87 CYS A N 1
ATOM 676 C CA . CYS A 1 87 ? 16.373 -6.542 -20.036 1.00 89.38 87 CYS A CA 1
ATOM 677 C C . CYS A 1 87 ? 16.284 -7.461 -18.810 1.00 89.38 87 CYS A C 1
ATOM 679 O O . CYS A 1 87 ? 15.409 -7.256 -17.978 1.00 89.38 87 CYS A O 1
ATOM 681 N N . GLN A 1 88 ? 17.131 -8.491 -18.707 1.00 89.81 88 GLN A N 1
ATOM 682 C CA . GLN A 1 88 ? 17.167 -9.432 -17.579 1.00 89.81 88 GLN A CA 1
ATOM 683 C C . GLN A 1 88 ? 15.792 -10.045 -17.258 1.00 89.81 88 GLN A C 1
ATOM 685 O O . GLN A 1 88 ? 15.382 -10.103 -16.104 1.00 89.81 88 GLN A O 1
ATOM 690 N N . GLY A 1 89 ? 15.035 -10.448 -18.283 1.00 88.12 89 GLY A N 1
ATOM 691 C CA . GLY A 1 89 ? 13.694 -11.015 -18.086 1.00 88.12 89 GLY A CA 1
ATOM 692 C C . GLY A 1 89 ? 12.544 -10.008 -18.055 1.00 88.12 89 GLY A C 1
ATOM 693 O O . GLY A 1 89 ? 11.408 -10.419 -18.241 1.00 88.12 89 GLY A O 1
ATOM 694 N N . GLN A 1 90 ? 12.798 -8.702 -17.908 1.00 86.94 90 GLN A N 1
ATOM 695 C CA . GLN A 1 90 ? 11.719 -7.707 -17.772 1.00 86.94 90 GLN A CA 1
ATOM 696 C C . GLN A 1 90 ? 10.905 -7.473 -19.056 1.00 86.94 90 GLN A C 1
ATOM 698 O O . GLN A 1 90 ? 9.837 -6.880 -18.996 1.00 86.94 90 GLN A O 1
ATOM 703 N N . GLY A 1 91 ? 11.420 -7.858 -20.230 1.00 87.94 91 GLY A N 1
ATOM 704 C CA . GLY A 1 91 ? 10.803 -7.587 -21.541 1.00 87.94 91 GLY A CA 1
ATOM 705 C C . GLY A 1 91 ? 10.861 -6.114 -21.965 1.00 87.94 91 GLY A C 1
ATOM 706 O O . GLY A 1 91 ? 10.844 -5.796 -23.153 1.00 87.94 91 GLY A O 1
ATOM 707 N N . GLU A 1 92 ? 11.041 -5.215 -21.008 1.00 86.75 92 GLU A N 1
ATOM 708 C CA . GLU A 1 92 ? 11.143 -3.781 -21.199 1.00 86.75 92 GLU A CA 1
ATOM 709 C C . GLU A 1 92 ? 12.572 -3.277 -20.986 1.00 86.75 92 GLU A C 1
ATOM 711 O O . GLU A 1 92 ? 13.338 -3.799 -20.174 1.00 86.75 92 GLU A O 1
ATOM 716 N N . TRP A 1 93 ? 12.957 -2.242 -21.727 1.00 86.94 93 TRP A N 1
ATOM 717 C CA . TRP A 1 93 ? 14.247 -1.593 -21.577 1.00 86.94 93 TRP A CA 1
ATOM 718 C C . TRP A 1 93 ? 14.161 -0.110 -21.931 1.00 86.94 93 TRP A C 1
ATOM 720 O O . TRP A 1 93 ? 13.888 0.262 -23.068 1.00 86.94 93 TRP A O 1
ATOM 730 N N . VAL A 1 94 ? 14.469 0.750 -20.958 1.00 85.56 94 VAL A N 1
ATOM 731 C CA . VAL A 1 94 ? 14.531 2.205 -21.148 1.00 85.56 94 VAL A CA 1
ATOM 732 C C . VAL A 1 94 ? 15.986 2.666 -21.181 1.00 85.56 94 VAL A C 1
ATOM 734 O O . VAL A 1 94 ? 16.772 2.369 -20.264 1.00 85.56 94 VAL A O 1
ATOM 737 N N . ARG A 1 95 ? 16.336 3.438 -22.220 1.00 83.38 95 ARG A N 1
ATOM 738 C CA . ARG A 1 95 ? 17.658 4.068 -22.373 1.00 83.38 95 ARG A CA 1
ATOM 739 C C . ARG A 1 95 ? 17.994 4.883 -21.121 1.00 83.38 95 ARG A C 1
ATOM 741 O O . ARG A 1 95 ? 17.132 5.618 -20.647 1.00 83.38 95 ARG A O 1
ATOM 748 N N . PRO A 1 96 ? 19.236 4.845 -20.606 1.00 83.38 96 PRO A N 1
ATOM 749 C CA . PRO A 1 96 ? 19.604 5.568 -19.385 1.00 83.38 96 PRO A CA 1
ATOM 750 C C . PRO A 1 96 ? 19.272 7.069 -19.384 1.00 83.38 96 PRO A C 1
ATOM 752 O O . PRO A 1 96 ? 18.998 7.620 -18.325 1.00 83.38 96 PRO A O 1
ATOM 755 N N . LEU A 1 97 ? 19.272 7.724 -20.552 1.00 80.81 97 LEU A N 1
ATOM 756 C CA . LEU A 1 97 ? 18.942 9.148 -20.691 1.00 80.81 97 LEU A CA 1
ATOM 757 C C . LEU A 1 97 ? 17.436 9.445 -20.578 1.00 80.81 97 LEU A C 1
ATOM 759 O O . LEU A 1 97 ? 17.065 10.570 -20.243 1.00 80.81 97 LEU A O 1
ATOM 763 N N . ASP A 1 98 ? 16.592 8.451 -20.853 1.00 80.12 98 ASP A N 1
ATOM 764 C CA . ASP A 1 98 ? 15.134 8.592 -20.932 1.00 80.12 98 ASP A CA 1
ATOM 765 C C . ASP A 1 98 ? 14.413 7.976 -19.727 1.00 80.12 98 ASP A C 1
ATOM 767 O O . ASP A 1 98 ? 13.185 8.029 -19.640 1.00 80.12 98 ASP A O 1
ATOM 771 N N . ARG A 1 99 ? 15.169 7.410 -18.777 1.00 83.62 99 ARG A N 1
ATOM 772 C CA . ARG A 1 99 ? 14.628 6.909 -17.513 1.00 83.62 99 ARG A CA 1
ATOM 773 C C . ARG A 1 99 ? 14.023 8.056 -16.716 1.00 83.62 99 ARG A C 1
ATOM 775 O O . ARG A 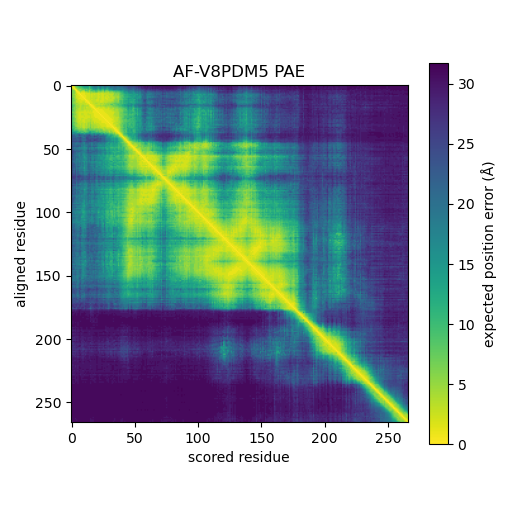1 99 ? 14.586 9.148 -16.635 1.00 83.62 99 ARG A O 1
ATOM 782 N N . CYS A 1 100 ? 12.887 7.776 -16.088 1.00 80.12 100 CYS A N 1
ATOM 783 C CA . CYS A 1 100 ? 12.294 8.683 -15.117 1.00 80.12 100 CYS A CA 1
ATOM 784 C C . CYS A 1 100 ? 13.305 8.970 -13.997 1.00 80.12 100 CYS A C 1
ATOM 786 O O . CYS A 1 100 ? 13.918 8.046 -13.465 1.00 80.12 100 CYS A O 1
ATOM 788 N N . LEU A 1 101 ? 13.471 10.245 -13.642 1.00 80.06 101 LEU A N 1
ATOM 789 C CA . LEU A 1 101 ? 14.431 10.676 -12.621 1.00 80.06 101 LEU A CA 1
ATOM 790 C C . LEU A 1 101 ? 14.023 10.220 -11.213 1.00 80.06 101 LEU A C 1
ATOM 792 O O . LEU A 1 101 ? 14.889 9.892 -10.408 1.00 80.06 101 LEU A O 1
ATOM 796 N N . ALA A 1 102 ? 12.718 10.150 -10.941 1.00 80.12 102 ALA A N 1
ATOM 797 C CA . ALA A 1 102 ? 12.190 9.777 -9.634 1.00 80.12 102 ALA A CA 1
ATOM 798 C C . ALA A 1 102 ? 12.284 8.261 -9.377 1.00 80.12 102 ALA A C 1
ATOM 800 O O . ALA A 1 102 ? 12.819 7.829 -8.358 1.00 80.12 102 ALA A O 1
ATOM 801 N N . CYS A 1 103 ? 11.839 7.424 -10.323 1.00 82.19 103 CYS A N 1
ATOM 802 C CA . CYS A 1 103 ? 11.838 5.965 -10.148 1.00 82.19 103 CYS A CA 1
ATOM 803 C C . CYS A 1 103 ? 13.039 5.250 -10.804 1.00 82.19 103 CYS A C 1
ATOM 805 O O . CYS A 1 103 ? 13.156 4.029 -10.701 1.00 82.19 103 CYS A O 1
ATOM 807 N N . ASN A 1 104 ? 13.906 5.956 -11.541 1.00 81.50 104 ASN A N 1
ATOM 808 C CA . ASN A 1 104 ? 15.046 5.397 -12.288 1.00 81.50 104 ASN A CA 1
ATOM 809 C C . ASN A 1 104 ? 14.689 4.221 -13.222 1.00 81.50 104 ASN A C 1
ATOM 811 O O . ASN A 1 104 ? 15.470 3.282 -13.381 1.00 81.50 104 ASN A O 1
ATOM 815 N N . GLY A 1 105 ? 13.503 4.252 -13.837 1.00 79.75 105 GLY A N 1
ATOM 816 C CA . GLY A 1 105 ? 13.010 3.156 -14.684 1.00 79.75 105 GLY A CA 1
ATOM 817 C C . GLY A 1 105 ? 12.302 2.020 -13.945 1.00 79.75 105 GLY A C 1
ATOM 818 O O . GLY A 1 105 ? 11.769 1.141 -14.603 1.00 79.75 105 GLY A O 1
ATOM 819 N N . ARG A 1 106 ? 12.232 2.039 -12.607 1.00 81.19 106 ARG A N 1
ATOM 820 C CA . ARG A 1 106 ? 11.591 0.973 -11.810 1.00 81.19 106 ARG A CA 1
ATOM 821 C C . ARG A 1 106 ? 10.070 1.068 -11.717 1.00 81.19 106 ARG A C 1
ATOM 823 O O . ARG A 1 106 ? 9.465 0.186 -11.128 1.00 81.19 106 ARG A O 1
ATOM 830 N N . LYS A 1 107 ? 9.464 2.137 -12.247 1.00 84.50 107 LYS A N 1
ATOM 831 C CA . LYS A 1 107 ? 8.010 2.398 -12.275 1.00 84.50 107 LYS A CA 1
ATOM 832 C C . LYS A 1 107 ? 7.315 2.532 -10.908 1.00 84.50 107 LYS A C 1
ATOM 834 O O . LYS A 1 107 ? 6.165 2.946 -10.879 1.00 84.50 107 LYS A O 1
ATOM 839 N N . VAL A 1 108 ? 8.018 2.265 -9.807 1.00 86.38 108 VAL A N 1
ATOM 840 C CA . VAL A 1 108 ? 7.545 2.407 -8.424 1.00 86.38 108 VAL A CA 1
ATOM 841 C C . VAL A 1 108 ? 8.442 3.359 -7.635 1.00 86.38 108 VAL A C 1
ATOM 843 O O . VAL A 1 108 ? 9.657 3.421 -7.861 1.00 86.38 108 VAL A O 1
ATOM 846 N N . ILE A 1 109 ? 7.841 4.101 -6.707 1.00 86.81 109 ILE A N 1
ATOM 847 C CA . ILE A 1 109 ? 8.512 5.029 -5.790 1.00 86.81 109 ILE A CA 1
ATOM 848 C C . ILE A 1 109 ? 7.998 4.718 -4.384 1.00 86.81 109 ILE A C 1
ATOM 850 O O . ILE A 1 109 ? 6.829 4.400 -4.205 1.00 86.81 109 ILE A O 1
ATOM 854 N N . ARG A 1 110 ? 8.879 4.776 -3.380 1.00 85.94 110 ARG A N 1
ATOM 855 C CA . ARG A 1 110 ? 8.472 4.619 -1.981 1.00 85.94 110 ARG A CA 1
ATOM 856 C C . ARG A 1 110 ? 7.897 5.935 -1.476 1.00 85.94 110 ARG A C 1
ATOM 858 O O . ARG A 1 110 ? 8.644 6.897 -1.314 1.00 85.94 110 ARG A O 1
ATOM 865 N N . GLU A 1 111 ? 6.604 5.942 -1.197 1.00 85.00 111 GLU A N 1
ATOM 866 C CA . GLU A 1 111 ? 5.887 7.081 -0.631 1.00 85.00 111 GLU A CA 1
ATOM 867 C C . GLU A 1 111 ? 5.432 6.768 0.800 1.00 85.00 111 GLU A C 1
ATOM 869 O O . GLU A 1 111 ? 5.119 5.626 1.132 1.00 85.00 111 GLU A O 1
ATOM 874 N N . LYS A 1 112 ? 5.433 7.780 1.675 1.00 88.44 112 LYS A N 1
ATOM 875 C CA . LYS A 1 112 ? 4.869 7.680 3.026 1.00 88.44 112 LYS A CA 1
ATOM 876 C C . LYS A 1 112 ? 3.539 8.424 3.048 1.00 88.44 112 LYS A C 1
ATOM 878 O O . LYS A 1 112 ? 3.539 9.652 3.077 1.00 88.44 112 LYS A O 1
ATOM 883 N N . LYS A 1 113 ? 2.431 7.685 3.069 1.00 89.75 113 LYS A N 1
ATOM 884 C CA . LYS A 1 113 ? 1.076 8.236 3.180 1.00 89.75 113 LYS A CA 1
ATOM 885 C C . LYS A 1 113 ? 0.559 8.083 4.610 1.00 89.75 113 LYS A C 1
ATOM 887 O O . LYS A 1 113 ? 0.719 7.028 5.220 1.00 89.75 113 LYS A O 1
ATOM 892 N N . ILE A 1 114 ? -0.031 9.145 5.158 1.00 92.00 114 ILE A N 1
ATOM 893 C CA . ILE A 1 114 ? -0.675 9.125 6.477 1.00 92.00 114 ILE A CA 1
ATOM 894 C C . ILE A 1 114 ? -2.165 8.878 6.249 1.00 92.00 114 ILE A C 1
ATOM 896 O O . ILE A 1 114 ? -2.841 9.719 5.661 1.00 92.00 114 ILE A O 1
ATOM 900 N N . LEU A 1 115 ? -2.666 7.729 6.699 1.00 92.62 115 LEU A N 1
ATOM 901 C CA . LEU A 1 115 ? -4.091 7.404 6.661 1.00 92.62 115 LEU A CA 1
ATOM 902 C C . LEU A 1 115 ? -4.733 7.806 7.990 1.00 92.62 115 LEU A C 1
ATOM 904 O O . LEU A 1 115 ? -4.324 7.340 9.054 1.00 92.62 115 LEU A O 1
ATOM 908 N N . THR A 1 116 ? -5.735 8.680 7.928 1.00 91.69 116 THR A N 1
ATOM 909 C CA . THR A 1 116 ? -6.492 9.103 9.109 1.00 91.69 116 THR A CA 1
ATOM 910 C C . THR A 1 116 ? -7.642 8.137 9.338 1.00 91.69 116 THR A C 1
ATOM 912 O O . THR A 1 116 ? -8.551 8.032 8.518 1.00 91.69 116 THR A O 1
ATOM 915 N N . VAL A 1 117 ? -7.605 7.432 10.465 1.00 93.75 117 VAL A N 1
ATOM 916 C CA . VAL A 1 117 ? -8.671 6.516 10.875 1.00 93.75 117 VAL A CA 1
ATOM 917 C C . VAL A 1 117 ? -9.636 7.260 11.783 1.00 93.75 117 VAL A C 1
ATOM 919 O O . VAL A 1 117 ? -9.240 7.759 12.837 1.00 93.75 117 VAL A O 1
ATOM 922 N N . HIS A 1 118 ? -10.903 7.325 11.387 1.00 89.25 118 HIS A N 1
ATOM 923 C CA . HIS A 1 118 ? -11.965 7.868 12.224 1.00 89.25 118 HIS A CA 1
ATOM 924 C C . HIS A 1 118 ? -12.509 6.758 13.124 1.00 89.25 118 HIS A C 1
ATOM 926 O O . HIS A 1 118 ? -13.042 5.765 12.639 1.00 89.25 118 HIS A O 1
ATOM 932 N N . LEU A 1 119 ? -12.309 6.913 14.435 1.00 92.06 119 LEU A N 1
ATOM 933 C CA . LEU A 1 119 ? -12.838 5.999 15.441 1.00 92.06 119 LEU A CA 1
ATOM 934 C C . LEU A 1 119 ? -14.122 6.583 16.009 1.00 92.06 119 LEU A C 1
ATOM 936 O O . LEU A 1 119 ? -14.089 7.536 16.793 1.00 92.06 119 LEU A O 1
ATOM 940 N N . ASP A 1 120 ? -15.242 5.997 15.607 1.00 89.56 120 ASP A N 1
ATOM 941 C CA . ASP A 1 120 ? -16.539 6.355 16.144 1.00 89.56 120 ASP A CA 1
ATOM 942 C C . ASP A 1 120 ? -16.748 5.757 17.533 1.00 89.56 120 ASP A C 1
ATOM 944 O O . ASP A 1 120 ? -16.181 4.741 17.950 1.00 89.56 120 ASP A O 1
ATOM 948 N N . LYS A 1 121 ? -17.599 6.440 18.284 1.00 86.44 121 LYS A N 1
ATOM 949 C CA . LYS A 1 121 ? -18.006 6.018 19.613 1.00 86.44 121 LYS A CA 1
ATOM 950 C C . LYS A 1 121 ? -18.796 4.712 19.533 1.00 86.44 121 LYS A C 1
ATOM 952 O O . LYS A 1 121 ? -19.644 4.547 18.663 1.00 86.44 121 LYS A O 1
ATOM 957 N N . GLY A 1 122 ? -18.514 3.787 20.446 1.00 84.31 122 GLY A N 1
ATOM 958 C CA . GLY A 1 122 ? -19.195 2.496 20.506 1.00 84.31 122 GLY A CA 1
ATOM 959 C C . GLY A 1 122 ? -18.684 1.449 19.515 1.00 84.31 122 GLY A C 1
ATOM 960 O O . GLY A 1 122 ? -19.182 0.325 19.561 1.00 84.31 122 GLY A O 1
ATOM 961 N N . MET A 1 123 ? -17.671 1.745 18.688 1.00 90.19 123 MET A N 1
ATOM 962 C CA . MET A 1 123 ? -17.075 0.739 17.799 1.00 90.19 123 MET A CA 1
ATOM 963 C C . MET A 1 123 ? -16.658 -0.515 18.576 1.00 90.19 123 MET A C 1
ATOM 965 O O . MET A 1 123 ? -16.130 -0.436 19.693 1.00 90.19 123 MET A O 1
ATOM 969 N N . ALA A 1 124 ? -16.979 -1.678 18.019 1.00 88.31 124 ALA A N 1
ATOM 970 C CA . ALA A 1 124 ? -16.789 -2.966 18.672 1.00 88.31 124 ALA A CA 1
ATOM 971 C C . ALA A 1 124 ? -15.323 -3.413 18.622 1.00 88.31 124 ALA A C 1
ATOM 973 O O . ALA A 1 124 ? -14.555 -3.011 17.743 1.00 88.31 124 ALA A O 1
ATOM 974 N N . ASP A 1 125 ? -14.948 -4.289 19.555 1.00 90.88 125 ASP A N 1
ATOM 975 C CA . ASP A 1 125 ? -13.696 -5.032 19.431 1.00 90.88 125 ASP A CA 1
ATOM 976 C C . ASP A 1 125 ? -13.698 -5.843 18.126 1.00 90.88 125 ASP A C 1
ATOM 978 O O . ASP A 1 125 ? -14.742 -6.331 17.685 1.00 90.88 125 ASP A O 1
ATOM 982 N N . ARG A 1 126 ? -12.536 -5.958 17.482 1.00 91.56 126 ARG A N 1
ATOM 983 C CA . ARG A 1 126 ? -12.347 -6.610 16.173 1.00 91.56 126 ARG A CA 1
ATOM 984 C C . ARG A 1 126 ? -13.116 -6.003 14.998 1.00 91.56 126 ARG A C 1
ATOM 986 O O . ARG A 1 126 ? -13.093 -6.580 13.907 1.00 91.56 126 ARG A O 1
ATOM 993 N N . GLN A 1 127 ? -13.751 -4.844 15.162 1.00 91.38 127 GLN A N 1
ATOM 994 C CA . GLN A 1 127 ? -14.386 -4.152 14.045 1.00 91.38 127 GLN A CA 1
ATOM 995 C C . GLN A 1 127 ? -13.340 -3.773 12.985 1.00 91.38 127 GLN A C 1
ATOM 997 O O . GLN A 1 127 ? -12.226 -3.354 13.306 1.00 91.38 127 GLN A O 1
ATOM 1002 N N . LYS A 1 128 ? -13.697 -3.952 11.710 1.00 94.38 128 LYS A N 1
ATOM 1003 C CA . LYS A 1 128 ? -12.807 -3.732 10.566 1.00 94.38 128 LYS A CA 1
ATOM 1004 C C . LYS A 1 128 ? -13.117 -2.396 9.903 1.00 94.38 128 LYS A C 1
ATOM 1006 O O . LYS A 1 128 ? -14.273 -2.116 9.598 1.00 94.38 128 LYS A O 1
ATOM 1011 N N . ILE A 1 129 ? -12.081 -1.607 9.655 1.00 94.31 129 ILE A N 1
ATOM 1012 C CA . ILE A 1 129 ? -12.128 -0.373 8.871 1.00 94.31 129 ILE A CA 1
ATOM 1013 C C . ILE A 1 129 ? -11.275 -0.615 7.627 1.00 94.31 129 ILE A C 1
ATOM 1015 O O . ILE A 1 129 ? -10.066 -0.821 7.741 1.00 94.31 129 ILE A O 1
ATOM 1019 N N . THR A 1 130 ? -11.902 -0.629 6.453 1.00 94.31 130 THR A N 1
ATOM 1020 C CA . THR A 1 130 ? -11.235 -0.955 5.187 1.00 94.31 130 THR A CA 1
ATOM 1021 C C . THR A 1 130 ? -10.975 0.306 4.373 1.00 94.31 130 THR A C 1
ATOM 1023 O O . THR A 1 130 ? -11.893 1.067 4.071 1.00 94.31 130 THR A O 1
ATOM 1026 N N . PHE A 1 131 ? -9.718 0.495 3.989 1.00 95.44 131 PHE A N 1
ATOM 1027 C CA . PHE A 1 131 ? -9.267 1.493 3.033 1.00 95.44 131 PHE A CA 1
ATOM 1028 C C . PHE A 1 131 ? -8.990 0.801 1.701 1.00 95.44 131 PHE A C 1
ATOM 1030 O O . PHE A 1 131 ? -8.017 0.054 1.569 1.00 95.44 131 PHE A O 1
ATOM 1037 N N . HIS A 1 132 ? -9.873 1.027 0.735 1.00 94.25 132 HIS A N 1
ATOM 1038 C CA . HIS A 1 132 ? -9.808 0.363 -0.559 1.00 94.25 132 HIS A CA 1
ATOM 1039 C C . HIS A 1 132 ? -8.642 0.894 -1.392 1.00 94.25 132 HIS A C 1
ATOM 1041 O O . HIS A 1 132 ? -8.448 2.108 -1.443 1.00 94.25 132 HIS A O 1
ATOM 1047 N N . GLN A 1 133 ? -7.906 0.006 -2.062 1.00 91.12 133 GLN A N 1
ATOM 1048 C CA . GLN A 1 133 ? -6.820 0.357 -2.993 1.00 91.12 133 GLN A CA 1
ATOM 1049 C C . GLN A 1 133 ? -5.663 1.172 -2.379 1.00 91.12 133 GLN A C 1
ATOM 1051 O O . GLN A 1 133 ? -4.878 1.797 -3.093 1.00 91.12 133 GLN A O 1
ATOM 1056 N N . GLU A 1 134 ? -5.532 1.162 -1.052 1.00 92.38 134 GLU A N 1
ATOM 1057 C CA . GLU A 1 134 ? -4.467 1.870 -0.330 1.00 92.38 134 GLU A CA 1
ATOM 1058 C C . GLU A 1 134 ? -3.234 0.991 -0.047 1.00 92.38 134 GLU A C 1
ATOM 1060 O O . GLU A 1 134 ? -2.291 1.438 0.605 1.00 92.38 134 GLU A O 1
ATOM 1065 N N . GLY A 1 135 ? -3.225 -0.260 -0.515 1.00 91.31 135 GLY A N 1
ATOM 1066 C CA . GLY A 1 135 ? -2.108 -1.194 -0.375 1.00 91.31 135 GLY A CA 1
ATOM 1067 C C . GLY A 1 135 ? -0.936 -0.928 -1.327 1.00 91.31 135 GLY A C 1
ATOM 1068 O O . GLY A 1 135 ? -0.877 0.074 -2.043 1.00 91.31 135 GLY A O 1
ATOM 1069 N N . ASP A 1 136 ? 0.019 -1.860 -1.347 1.00 91.06 136 ASP A N 1
ATOM 1070 C CA . ASP A 1 136 ? 1.194 -1.765 -2.215 1.00 91.06 136 ASP A CA 1
ATOM 1071 C C . ASP A 1 136 ? 0.795 -1.732 -3.699 1.00 91.06 136 ASP A C 1
ATOM 1073 O O . ASP A 1 136 ? 0.044 -2.582 -4.182 1.00 91.06 136 ASP A O 1
ATOM 1077 N N . GLN A 1 137 ? 1.338 -0.756 -4.432 1.00 88.12 137 GLN A N 1
ATOM 1078 C CA . GLN A 1 137 ? 1.065 -0.567 -5.856 1.00 88.12 137 GLN A CA 1
ATOM 1079 C C . GLN A 1 137 ? 2.225 -1.089 -6.702 1.00 88.12 137 GLN A C 1
ATOM 1081 O O . GLN A 1 137 ? 3.389 -0.732 -6.487 1.00 88.12 137 GLN A O 1
ATOM 1086 N N . ALA A 1 138 ? 1.906 -1.896 -7.713 1.00 86.62 138 ALA A N 1
ATOM 1087 C CA . ALA A 1 138 ? 2.871 -2.382 -8.687 1.00 86.62 138 ALA A CA 1
ATOM 1088 C C . ALA A 1 138 ? 2.345 -2.192 -10.120 1.00 86.62 138 ALA A C 1
ATOM 1090 O O . ALA A 1 138 ? 1.138 -2.248 -10.350 1.00 86.62 138 ALA A O 1
ATOM 1091 N N . PRO A 1 139 ? 3.224 -1.978 -11.116 1.00 84.12 139 PRO A N 1
ATOM 1092 C CA . PRO A 1 139 ? 2.796 -1.773 -12.495 1.00 84.12 139 PRO A CA 1
ATOM 1093 C C . PRO A 1 139 ? 2.092 -3.019 -13.038 1.00 84.12 139 PRO A C 1
ATOM 1095 O O . PRO A 1 139 ? 2.686 -4.095 -13.070 1.00 84.12 139 PRO A O 1
ATOM 1098 N N . GLY A 1 140 ? 0.848 -2.859 -13.490 1.00 81.81 140 GLY A N 1
ATOM 1099 C CA . GLY A 1 140 ? 0.041 -3.951 -14.043 1.00 81.81 140 GLY A CA 1
ATOM 1100 C C . GLY A 1 140 ? -0.706 -4.794 -13.006 1.00 81.81 140 GLY A C 1
ATOM 1101 O O . GLY A 1 140 ? -1.381 -5.739 -13.399 1.00 81.81 140 GLY A O 1
ATOM 1102 N N . PHE A 1 141 ? -0.615 -4.453 -11.719 1.00 87.12 141 PHE A N 1
ATOM 1103 C CA . PHE A 1 141 ? -1.382 -5.095 -10.653 1.00 87.12 141 PHE A CA 1
ATOM 1104 C C . PHE A 1 141 ? -2.343 -4.091 -10.020 1.00 87.12 141 PHE A C 1
ATOM 1106 O O . PHE A 1 141 ? -1.997 -2.922 -9.841 1.00 87.12 141 PHE A O 1
ATOM 1113 N N . GLU A 1 142 ? -3.541 -4.554 -9.674 1.00 87.19 142 GLU A N 1
ATOM 1114 C CA . GLU A 1 142 ? -4.485 -3.755 -8.899 1.00 87.19 142 GLU A CA 1
ATOM 1115 C C . GLU A 1 142 ? -4.016 -3.682 -7.438 1.00 87.19 142 GLU A C 1
ATOM 1117 O O . GLU A 1 142 ? -3.622 -4.707 -6.868 1.00 87.19 142 GLU A O 1
ATOM 1122 N N . PRO A 1 143 ? -4.004 -2.486 -6.830 1.00 92.50 143 PRO A N 1
ATOM 1123 C CA . PRO A 1 143 ? -3.588 -2.326 -5.446 1.00 92.50 143 PRO A CA 1
ATOM 1124 C C . PRO A 1 143 ? -4.581 -2.995 -4.496 1.00 92.50 143 PRO A C 1
ATOM 1126 O O . PRO A 1 143 ? -5.794 -2.912 -4.679 1.00 92.50 143 PRO A O 1
ATOM 1129 N N . GLY A 1 144 ? -4.046 -3.647 -3.465 1.00 94.25 144 GLY A N 1
ATOM 1130 C CA . GLY A 1 144 ? -4.856 -4.278 -2.428 1.00 94.25 144 GLY A CA 1
ATOM 1131 C C . GLY A 1 144 ? -5.466 -3.275 -1.449 1.00 94.25 144 GLY A C 1
ATOM 1132 O O . GLY A 1 144 ? -5.167 -2.081 -1.469 1.00 94.25 144 GLY A O 1
ATOM 1133 N N . ASP A 1 145 ? -6.275 -3.794 -0.534 1.00 95.44 145 ASP A N 1
ATOM 1134 C CA . ASP A 1 145 ? -6.921 -2.996 0.503 1.00 95.44 145 ASP A CA 1
ATOM 1135 C C . ASP A 1 145 ? -6.129 -3.039 1.812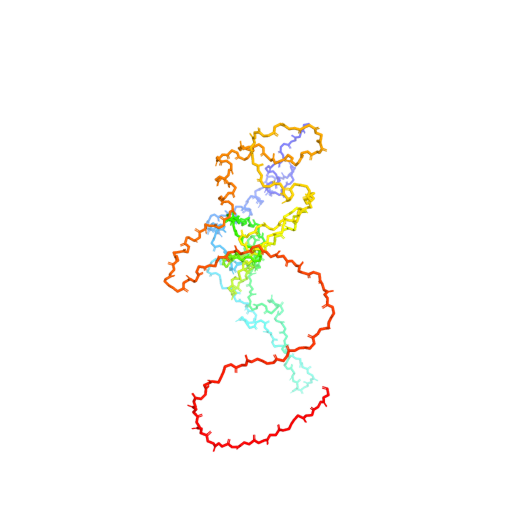 1.00 95.44 145 ASP A C 1
ATOM 1137 O O . ASP A 1 145 ? -5.586 -4.077 2.206 1.00 95.44 145 ASP A O 1
ATOM 1141 N N . ILE A 1 146 ? -6.111 -1.919 2.533 1.00 95.06 146 ILE A N 1
ATOM 1142 C CA . ILE A 1 146 ? -5.618 -1.874 3.910 1.00 95.06 146 ILE A CA 1
ATOM 1143 C C . ILE A 1 146 ? -6.809 -2.069 4.844 1.00 95.06 146 ILE A C 1
ATOM 1145 O O . ILE A 1 146 ? -7.711 -1.236 4.904 1.00 95.06 146 ILE A O 1
ATOM 1149 N N . VAL A 1 147 ? -6.798 -3.157 5.612 1.00 94.38 147 VAL A N 1
ATOM 1150 C CA . VAL A 1 147 ? -7.831 -3.455 6.610 1.00 94.38 147 VAL A CA 1
ATOM 1151 C C . VAL A 1 147 ? -7.266 -3.228 8.003 1.00 94.38 147 VAL A C 1
ATOM 1153 O O . VAL A 1 147 ? -6.368 -3.939 8.451 1.00 94.38 147 VAL A O 1
ATOM 1156 N N . ILE A 1 148 ? -7.817 -2.246 8.706 1.00 94.62 148 ILE A N 1
ATOM 1157 C CA . ILE A 1 148 ? -7.460 -1.937 10.087 1.00 94.62 148 ILE A CA 1
ATOM 1158 C C . ILE A 1 148 ? -8.467 -2.626 10.997 1.00 94.62 148 ILE A C 1
ATOM 1160 O O . ILE A 1 148 ? -9.669 -2.384 10.905 1.00 94.62 148 ILE A O 1
ATOM 1164 N N . VAL A 1 149 ? -7.974 -3.499 11.871 1.00 95.06 149 VAL A N 1
ATOM 1165 C CA . VAL A 1 149 ? -8.790 -4.210 12.858 1.00 95.06 149 VAL A CA 1
ATOM 1166 C C . VAL A 1 149 ? -8.613 -3.525 14.203 1.00 95.06 149 VAL A C 1
ATOM 1168 O O . VAL A 1 149 ? -7.488 -3.396 14.686 1.00 95.06 149 VAL A O 1
ATOM 1171 N N . LEU A 1 150 ? -9.716 -3.080 14.798 1.00 93.31 150 LEU A N 1
ATOM 1172 C CA . LEU A 1 150 ? -9.695 -2.490 16.131 1.00 93.31 150 LEU A CA 1
ATOM 1173 C C . LEU A 1 150 ? -9.418 -3.573 17.173 1.00 93.31 150 LEU A C 1
ATOM 1175 O O . LEU A 1 150 ? -10.027 -4.639 17.138 1.00 93.31 150 LEU A O 1
ATOM 1179 N N . ASP A 1 151 ? -8.495 -3.289 18.087 1.00 93.75 151 ASP A N 1
ATOM 1180 C CA . ASP A 1 151 ? -8.144 -4.173 19.197 1.00 93.75 151 ASP A CA 1
ATOM 1181 C C . ASP A 1 151 ? -8.448 -3.455 20.511 1.00 93.75 151 ASP A C 1
ATOM 1183 O O . ASP A 1 151 ? -7.861 -2.410 20.831 1.00 93.75 151 ASP A O 1
ATOM 1187 N N . GLN A 1 152 ? -9.421 -3.977 21.253 1.00 89.81 152 GLN A N 1
ATOM 1188 C CA . GLN A 1 152 ? -9.830 -3.398 22.518 1.00 89.81 152 GLN A CA 1
ATOM 1189 C C . GLN A 1 152 ? -8.848 -3.790 23.619 1.00 89.81 152 GLN A C 1
ATOM 1191 O O . GLN A 1 152 ? -8.794 -4.932 24.075 1.00 89.81 152 GLN A O 1
ATOM 1196 N N . LYS A 1 153 ? -8.123 -2.795 24.133 1.00 92.25 153 LYS A N 1
ATOM 1197 C CA . LYS A 1 153 ? -7.245 -2.999 25.286 1.00 92.25 153 LYS A CA 1
ATOM 1198 C C . LYS A 1 153 ? -8.055 -3.438 26.516 1.00 92.25 153 LYS A C 1
ATOM 1200 O O . LYS A 1 153 ? -9.075 -2.811 26.819 1.00 92.25 153 LYS A O 1
ATOM 1205 N N . PRO A 1 154 ? -7.597 -4.459 27.261 1.00 90.81 154 PRO A N 1
ATOM 1206 C CA . PRO A 1 154 ? -8.242 -4.854 28.505 1.00 90.81 154 PRO A CA 1
ATOM 1207 C C . PRO A 1 154 ? -8.137 -3.720 29.531 1.00 90.81 154 PRO A C 1
ATOM 1209 O O . PRO A 1 154 ? -7.080 -3.106 29.687 1.00 90.81 154 PRO A O 1
ATOM 1212 N N . HIS A 1 155 ? -9.237 -3.439 30.229 1.00 84.75 155 HIS A N 1
ATOM 1213 C CA . HIS A 1 155 ? -9.289 -2.420 31.274 1.00 84.75 155 HIS A CA 1
ATOM 1214 C C . HIS A 1 155 ? -9.278 -3.088 32.663 1.00 84.75 155 HIS A C 1
ATOM 1216 O O . HIS A 1 155 ? -9.957 -4.096 32.846 1.00 84.75 155 HIS A O 1
ATOM 1222 N N . PRO A 1 156 ? -8.555 -2.548 33.666 1.00 86.38 156 PRO A N 1
ATOM 1223 C CA . PRO A 1 156 ? -8.413 -3.188 34.981 1.00 86.38 156 PRO A CA 1
ATOM 1224 C C . PRO A 1 156 ? -9.718 -3.292 35.785 1.00 86.38 156 PRO A C 1
ATOM 1226 O O . PRO A 1 156 ? -9.835 -4.151 36.649 1.00 86.38 156 PRO A O 1
ATOM 1229 N N . VAL A 1 157 ? -10.684 -2.406 35.530 1.00 82.81 157 VAL A N 1
ATOM 1230 C CA . VAL A 1 157 ? -11.937 -2.311 36.309 1.00 82.81 157 VAL A CA 1
ATOM 1231 C C . VAL A 1 157 ? -13.163 -2.773 35.523 1.00 82.81 157 VAL A C 1
ATOM 1233 O O . VAL A 1 157 ? -14.134 -3.229 36.113 1.00 82.81 157 VAL A O 1
ATOM 1236 N N . PHE A 1 158 ? -13.139 -2.641 34.198 1.00 83.38 158 PHE A N 1
ATOM 1237 C CA . PHE A 1 158 ? -14.328 -2.802 33.367 1.00 83.38 158 PHE A CA 1
ATOM 1238 C C . PHE A 1 158 ? -14.067 -3.866 32.316 1.00 83.38 158 PHE A C 1
ATOM 1240 O O . PHE A 1 158 ? -13.060 -3.819 31.611 1.00 83.38 158 PHE A O 1
ATOM 1247 N N . GLN A 1 159 ? -15.001 -4.793 32.184 1.00 85.56 159 GLN A N 1
ATOM 1248 C CA . GLN A 1 159 ? -15.021 -5.774 31.118 1.00 85.56 159 GLN A CA 1
ATOM 1249 C C . GLN A 1 159 ? -16.186 -5.440 30.193 1.00 85.56 159 GLN A C 1
ATOM 1251 O O . GLN A 1 159 ? -17.333 -5.425 30.621 1.00 85.56 159 GLN A O 1
ATOM 1256 N N . ARG A 1 160 ? -15.906 -5.151 28.923 1.00 83.75 160 ARG A N 1
ATOM 1257 C CA . ARG A 1 160 ? -16.966 -4.889 27.947 1.00 83.75 160 ARG A CA 1
ATOM 1258 C C . ARG A 1 160 ? -17.545 -6.204 27.437 1.00 83.75 160 ARG A C 1
ATOM 1260 O O . ARG A 1 160 ? -16.784 -7.089 27.052 1.00 83.75 160 ARG A O 1
ATOM 1267 N N . SER A 1 161 ? -18.865 -6.290 27.381 1.00 84.44 161 SER A N 1
ATOM 1268 C CA . SER A 1 161 ? -19.611 -7.363 26.730 1.00 84.44 161 SER A CA 1
ATOM 1269 C C . SER A 1 161 ? -20.609 -6.727 25.767 1.00 84.44 161 SER A C 1
ATOM 1271 O O . SER A 1 161 ? -21.658 -6.253 26.185 1.00 84.44 161 SER A O 1
ATOM 1273 N N . GLY A 1 162 ? -20.258 -6.643 24.481 1.00 81.81 162 GLY A N 1
ATOM 1274 C CA . GLY A 1 162 ? -21.091 -5.975 23.475 1.00 81.81 162 GLY A CA 1
ATOM 1275 C C . GLY A 1 162 ? -21.291 -4.482 23.771 1.00 81.81 162 GLY A C 1
ATOM 1276 O O . GLY A 1 162 ? -20.340 -3.692 23.694 1.00 81.81 162 GLY A O 1
ATOM 1277 N N . SER A 1 163 ? -22.529 -4.104 24.088 1.00 79.06 163 SER A N 1
ATOM 1278 C CA . SER A 1 163 ? -22.923 -2.758 24.525 1.00 79.06 163 SER A CA 1
ATOM 1279 C C . SER A 1 163 ? -22.674 -2.492 26.012 1.00 79.06 163 SER A C 1
ATOM 1281 O O . SER A 1 163 ? -22.646 -1.329 26.410 1.00 79.06 163 SER A O 1
ATOM 1283 N N . ASP A 1 164 ? -22.445 -3.530 26.816 1.00 78.19 164 ASP A N 1
ATOM 1284 C CA . ASP A 1 164 ? -22.488 -3.428 28.273 1.00 78.19 164 ASP A CA 1
ATOM 1285 C C . ASP A 1 164 ? -21.087 -3.393 28.890 1.00 78.19 164 ASP A C 1
ATOM 1287 O O . ASP A 1 164 ? -20.118 -3.928 28.339 1.00 78.19 164 ASP A O 1
ATOM 1291 N N . LEU A 1 165 ? -20.976 -2.780 30.071 1.00 82.25 165 LEU A N 1
ATOM 1292 C CA . LEU A 1 165 ? -19.770 -2.809 30.897 1.00 82.25 165 LEU A CA 1
ATOM 1293 C C . LEU A 1 165 ? -20.046 -3.576 32.185 1.00 82.25 165 LEU A C 1
ATOM 1295 O O . LEU A 1 165 ? -20.818 -3.149 33.039 1.00 82.25 165 LEU A O 1
ATOM 1299 N N . ILE A 1 166 ? -19.351 -4.692 32.334 1.00 80.56 166 ILE A N 1
ATOM 1300 C CA . ILE A 1 166 ? -19.393 -5.553 33.503 1.00 80.56 166 ILE A CA 1
ATOM 1301 C C . ILE A 1 166 ? -18.276 -5.118 34.449 1.00 80.56 166 ILE A C 1
ATOM 1303 O O . ILE A 1 166 ? -17.105 -5.037 34.070 1.00 80.56 166 ILE A O 1
ATOM 1307 N N . VAL A 1 167 ? -18.635 -4.860 35.703 1.00 85.62 167 VAL A N 1
ATOM 1308 C CA . VAL A 1 167 ? -17.692 -4.619 36.797 1.00 85.62 167 VAL A CA 1
ATOM 1309 C C . VAL A 1 167 ? -18.026 -5.565 37.938 1.00 85.62 167 VAL A C 1
ATOM 1311 O O . VAL A 1 167 ? -19.182 -5.698 38.332 1.00 85.62 167 VAL A O 1
ATOM 1314 N N . ARG A 1 168 ? -17.008 -6.230 38.485 1.00 74.88 168 ARG A N 1
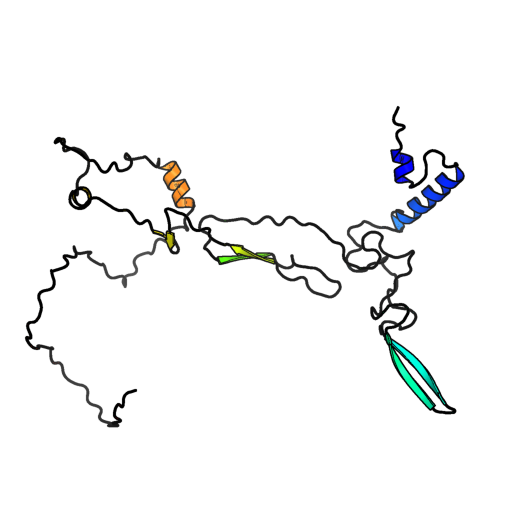ATOM 1315 C CA . ARG A 1 168 ? -17.159 -7.006 39.716 1.00 74.88 168 ARG A CA 1
ATOM 1316 C C . ARG A 1 168 ? -16.857 -6.092 40.894 1.00 74.88 168 ARG A C 1
ATOM 1318 O O . ARG A 1 168 ? -15.779 -5.504 40.960 1.00 74.88 168 ARG A O 1
ATOM 1325 N N . ARG A 1 169 ? -17.823 -5.949 41.797 1.00 73.50 169 ARG A N 1
ATOM 1326 C CA . ARG A 1 169 ? -17.686 -5.191 43.041 1.00 73.50 169 ARG A CA 1
ATOM 1327 C C . ARG A 1 169 ? -18.045 -6.087 44.209 1.00 73.50 169 ARG A C 1
ATOM 1329 O O . ARG A 1 169 ? -19.102 -6.704 44.214 1.00 73.50 169 ARG A O 1
ATOM 1336 N N . GLU A 1 170 ? -17.153 -6.132 45.183 1.00 73.62 170 GLU A N 1
ATOM 1337 C CA . GLU A 1 170 ? -17.425 -6.745 46.475 1.00 73.62 170 GLU A CA 1
ATOM 1338 C C . GLU A 1 170 ? -18.212 -5.730 47.305 1.00 73.62 170 GLU A C 1
ATOM 1340 O O . GLU A 1 170 ? -17.756 -4.604 47.518 1.00 73.62 170 GLU A O 1
ATOM 1345 N N . VAL A 1 171 ? -19.425 -6.106 47.705 1.00 74.38 171 VAL A N 1
ATOM 1346 C CA . VAL A 1 171 ? -20.305 -5.278 48.534 1.00 74.38 171 VAL A CA 1
ATOM 1347 C C . VAL A 1 171 ? -20.412 -5.937 49.908 1.00 74.38 171 VAL A C 1
ATOM 1349 O O . VAL A 1 171 ? -20.634 -7.150 49.969 1.00 74.38 171 VAL A O 1
ATOM 1352 N N . PRO A 1 172 ? -20.251 -5.190 51.015 1.00 70.94 172 PRO A N 1
ATOM 1353 C CA . PRO A 1 172 ? -20.455 -5.738 52.348 1.00 70.94 172 PRO A CA 1
ATOM 1354 C C . PRO A 1 172 ? -21.904 -6.195 52.515 1.00 70.94 172 PRO A C 1
ATOM 1356 O O . PRO A 1 172 ? -22.834 -5.514 52.087 1.00 70.94 172 PRO A O 1
ATOM 1359 N N . LEU A 1 173 ? -22.109 -7.328 53.190 1.00 66.25 173 LEU A N 1
ATOM 1360 C CA . LEU A 1 173 ? -23.440 -7.913 53.385 1.00 66.25 173 LEU A CA 1
ATOM 1361 C C . LEU A 1 173 ? -24.433 -6.926 54.032 1.00 66.25 173 LEU A C 1
ATOM 1363 O O . LEU A 1 173 ? -25.612 -6.932 53.698 1.00 66.25 173 LEU A O 1
ATOM 1367 N N . VAL A 1 174 ? -23.950 -6.049 54.919 1.00 70.56 174 VAL A N 1
ATOM 1368 C CA . VAL A 1 174 ? -24.766 -5.018 55.584 1.00 70.56 174 VAL A CA 1
ATOM 1369 C C . VAL A 1 174 ? -25.344 -4.013 54.580 1.00 70.56 174 VAL A C 1
ATOM 1371 O O . VAL A 1 174 ? -26.518 -3.661 54.681 1.00 70.56 174 VAL A O 1
ATOM 1374 N N . ASP A 1 175 ? -24.562 -3.592 53.584 1.00 60.91 175 ASP A N 1
ATOM 1375 C CA . ASP A 1 175 ? -25.007 -2.653 52.547 1.00 60.91 175 ASP A CA 1
ATOM 1376 C C . ASP A 1 175 ? -25.870 -3.340 51.478 1.00 60.91 175 ASP A C 1
ATOM 1378 O O . ASP A 1 175 ? -26.743 -2.711 50.889 1.00 60.91 175 ASP A O 1
ATOM 1382 N N . ALA A 1 176 ? -25.672 -4.643 51.246 1.00 58.72 176 ALA A N 1
ATOM 1383 C CA . ALA A 1 176 ? -26.502 -5.426 50.328 1.00 58.72 176 ALA A CA 1
ATOM 1384 C C . ALA A 1 176 ? -27.920 -5.683 50.875 1.00 58.72 176 ALA A C 1
ATOM 1386 O O . ALA A 1 176 ? -28.871 -5.753 50.101 1.00 58.72 176 ALA A O 1
ATOM 1387 N N . LEU A 1 177 ? -28.065 -5.819 52.200 1.00 57.91 177 LEU A N 1
ATOM 1388 C CA . LEU A 1 177 ? -29.345 -6.086 52.870 1.00 57.91 177 LEU A CA 1
ATOM 1389 C C . LEU A 1 177 ? -30.131 -4.811 53.228 1.00 57.91 177 LEU A C 1
ATOM 1391 O O . LEU A 1 177 ? -31.320 -4.893 53.532 1.00 57.91 177 LEU A O 1
ATOM 1395 N N . SER A 1 178 ? -29.494 -3.635 53.219 1.00 54.97 178 SER A N 1
ATOM 1396 C CA . SER A 1 178 ? -30.129 -2.366 53.594 1.00 54.97 178 SER A CA 1
ATOM 1397 C C . SER A 1 178 ? -30.602 -1.578 52.365 1.00 54.97 178 SER A C 1
ATOM 1399 O O . SER A 1 178 ? -29.923 -0.707 51.833 1.00 54.97 178 SER A O 1
ATOM 1401 N N . SER A 1 179 ? -31.825 -1.851 51.911 1.00 43.56 179 SER A N 1
ATOM 1402 C CA . SER A 1 179 ? -32.496 -1.094 50.847 1.00 43.56 179 SER A CA 1
ATOM 1403 C C . SER A 1 179 ? -33.040 0.259 51.358 1.00 43.56 179 SER A C 1
ATOM 1405 O O . SER A 1 179 ? -34.229 0.352 51.663 1.00 43.56 179 SER A O 1
ATOM 1407 N N . CYS A 1 180 ? -32.241 1.325 51.514 1.00 39.84 180 CYS A N 1
ATOM 1408 C CA . CYS A 1 180 ? -32.824 2.652 51.819 1.00 39.84 180 CYS A CA 1
ATOM 1409 C C . CYS A 1 180 ? -31.914 3.866 51.515 1.00 39.84 180 CYS A C 1
ATOM 1411 O O . CYS A 1 180 ? -30.748 3.857 51.914 1.00 39.84 180 CYS A O 1
ATOM 1413 N N . PRO A 1 181 ? -32.432 4.948 50.886 1.00 39.84 181 PRO A N 1
ATOM 1414 C CA . PRO A 1 181 ? -31.761 6.244 50.773 1.00 39.84 181 PRO A CA 1
ATOM 1415 C C . PRO A 1 181 ? -32.245 7.227 51.886 1.00 39.84 181 PRO A C 1
ATOM 1417 O O . PRO A 1 181 ? -32.879 6.825 52.858 1.00 39.84 181 PRO A O 1
ATOM 1420 N N . PRO A 1 182 ? -31.859 8.513 51.869 1.00 40.03 182 PRO A N 1
ATOM 1421 C CA . PRO A 1 182 ? -30.983 9.145 52.841 1.00 40.03 182 PRO A CA 1
ATOM 1422 C C . PRO A 1 182 ? -31.761 9.973 53.881 1.00 40.03 182 PRO A C 1
ATOM 1424 O O . PRO A 1 182 ? -31.922 11.181 53.725 1.00 40.03 182 PRO A O 1
ATOM 1427 N N . SER A 1 183 ? -32.247 9.364 54.961 1.00 36.53 183 SER A N 1
ATOM 1428 C CA . SER A 1 183 ? -32.718 10.147 56.123 1.00 36.53 183 SER A CA 1
ATOM 1429 C C . SER A 1 183 ? -32.666 9.428 57.469 1.00 36.53 183 SER A C 1
ATOM 1431 O O . SER A 1 183 ? -33.164 9.970 58.452 1.00 36.53 183 SER A O 1
ATOM 1433 N N . CYS A 1 184 ? -32.029 8.261 57.572 1.00 34.00 184 CYS A N 1
ATOM 1434 C CA . CYS A 1 184 ? -31.902 7.568 58.853 1.00 34.00 184 CYS A CA 1
ATOM 1435 C C . CYS A 1 184 ? -30.523 7.801 59.490 1.00 34.00 184 CYS A C 1
ATOM 1437 O O . CYS A 1 184 ? -29.570 7.089 59.170 1.00 34.00 184 CYS A O 1
ATOM 1439 N N . PRO A 1 185 ? -30.387 8.765 60.419 1.00 41.44 185 PRO A N 1
ATOM 1440 C CA . PRO A 1 185 ? -29.239 8.825 61.300 1.00 41.44 185 PRO A CA 1
ATOM 1441 C C . PRO A 1 185 ? -29.412 7.772 62.400 1.00 41.44 185 PRO A C 1
ATOM 1443 O O . PRO A 1 185 ? -30.288 7.889 63.253 1.00 41.44 185 PRO A O 1
ATOM 1446 N N . SER A 1 186 ? -28.553 6.756 62.429 1.00 34.84 186 SER A N 1
ATOM 1447 C CA . SER A 1 186 ? -28.171 6.132 63.699 1.00 34.84 186 SER A CA 1
ATOM 1448 C C . SER A 1 186 ? -26.740 5.577 63.625 1.00 34.84 186 SER A C 1
ATOM 1450 O O . SER A 1 186 ? -26.244 5.299 62.530 1.00 34.84 186 SER A O 1
ATOM 1452 N N . PRO A 1 187 ? -26.015 5.541 64.756 1.00 43.38 187 PRO A N 1
ATOM 1453 C CA . PRO A 1 187 ? -24.586 5.818 64.778 1.00 43.38 187 PRO A CA 1
ATOM 1454 C C . PRO A 1 187 ? -23.763 4.561 65.085 1.00 43.38 187 PRO A C 1
ATOM 1456 O O . PRO A 1 187 ? -23.752 4.109 66.224 1.00 43.38 187 PRO A O 1
ATOM 1459 N N . SER A 1 188 ? -23.074 4.014 64.076 1.00 38.38 188 SER A N 1
ATOM 1460 C CA . SER A 1 188 ? -21.800 3.246 64.142 1.00 38.38 188 SER A CA 1
ATOM 1461 C C . SER A 1 188 ? -21.639 2.375 62.879 1.00 38.38 188 SER A C 1
ATOM 1463 O O . SER A 1 188 ? -22.007 1.213 62.855 1.00 38.38 188 SER A O 1
ATOM 1465 N N . ALA A 1 189 ? -21.332 3.002 61.735 1.00 38.81 189 ALA A N 1
ATOM 1466 C CA . ALA A 1 189 ? -20.062 2.869 60.988 1.00 38.81 189 ALA A CA 1
ATOM 1467 C C . ALA A 1 189 ? -19.781 1.443 60.440 1.00 38.81 189 ALA A C 1
ATOM 1469 O O . ALA A 1 189 ? -19.522 0.531 61.208 1.00 38.81 189 ALA A O 1
ATOM 1470 N N . ALA A 1 190 ? -19.767 1.182 59.128 1.00 35.78 190 ALA A N 1
ATOM 1471 C CA . ALA A 1 190 ? -19.174 1.977 58.054 1.00 35.78 190 ALA A CA 1
ATOM 1472 C C . ALA A 1 190 ? -20.054 2.019 56.792 1.00 35.78 190 ALA A C 1
ATOM 1474 O O . ALA A 1 190 ? -20.597 1.017 56.355 1.00 35.78 190 ALA A O 1
ATOM 1475 N N . GLN A 1 191 ? -20.163 3.222 56.233 1.00 43.41 191 GLN A N 1
ATOM 1476 C CA . GLN A 1 191 ? -20.984 3.595 55.088 1.00 43.41 191 GLN A CA 1
ATOM 1477 C C . GLN A 1 191 ? -20.357 3.112 53.774 1.00 43.41 191 GLN A C 1
ATOM 1479 O O . GLN A 1 191 ? -19.247 3.548 53.443 1.00 43.41 191 GLN A O 1
ATOM 1484 N N . VAL A 1 192 ? -21.087 2.351 52.954 1.00 39.69 192 VAL A N 1
ATOM 1485 C CA . VAL A 1 192 ? -20.859 2.407 51.503 1.00 39.69 192 VAL A CA 1
ATOM 1486 C C . VAL A 1 192 ? -21.233 3.806 51.035 1.00 39.69 192 VAL A C 1
ATOM 1488 O O . VAL A 1 192 ? -22.398 4.180 50.903 1.00 39.69 192 VAL A O 1
ATOM 1491 N N . LYS A 1 193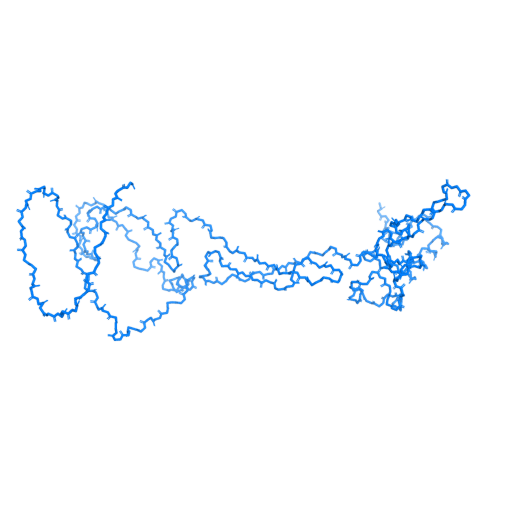 ? -20.202 4.621 50.809 1.00 40.59 193 LYS A N 1
ATOM 1492 C CA . LYS A 1 193 ? -20.355 5.899 50.126 1.00 40.59 193 LYS A CA 1
ATOM 1493 C C . LYS A 1 193 ? -20.575 5.616 48.652 1.00 40.59 193 LYS A C 1
ATOM 1495 O O . LYS A 1 193 ? -19.627 5.496 47.873 1.00 40.59 193 LYS A O 1
ATOM 1500 N N . PHE A 1 194 ? -21.845 5.515 48.282 1.00 44.34 194 PHE A N 1
ATOM 1501 C CA . PHE A 1 194 ? -22.228 5.774 46.911 1.00 44.34 194 PHE A CA 1
ATOM 1502 C C . PHE A 1 194 ? -21.764 7.183 46.518 1.00 44.34 194 PHE A C 1
ATOM 1504 O O . PHE A 1 194 ? -21.686 8.069 47.377 1.00 44.34 194 PHE A O 1
ATOM 1511 N N . PRO A 1 195 ? -21.444 7.398 45.234 1.00 49.47 195 PRO A N 1
ATOM 1512 C CA . PRO A 1 195 ? -21.444 8.731 44.671 1.00 49.47 195 PRO A CA 1
ATOM 1513 C C . PRO A 1 195 ? -22.557 9.605 45.220 1.00 49.47 195 PRO A C 1
ATOM 1515 O O . PRO A 1 195 ? -23.707 9.167 45.245 1.00 49.47 195 PRO A O 1
ATOM 1518 N N . GLU A 1 196 ? -22.247 10.845 45.597 1.00 47.16 196 GLU A N 1
ATOM 1519 C CA . GLU A 1 196 ? -23.324 11.795 45.849 1.00 47.16 196 GLU A CA 1
ATOM 1520 C C . GLU A 1 196 ? -24.199 11.911 44.587 1.00 47.16 196 GLU A C 1
ATOM 1522 O O . GLU A 1 196 ? -23.670 11.821 43.467 1.00 47.16 196 GLU A O 1
ATOM 1527 N N . PRO A 1 197 ? -25.527 12.075 44.731 1.00 41.78 197 PRO A N 1
ATOM 1528 C CA . PRO A 1 197 ? -26.416 12.307 43.601 1.00 41.78 197 PRO A CA 1
ATOM 1529 C C . PRO A 1 197 ? -25.864 13.441 42.728 1.00 41.78 197 PRO A C 1
ATOM 1531 O O . PRO A 1 197 ? -25.774 14.584 43.165 1.00 41.78 197 PRO A O 1
ATOM 1534 N N . GLY A 1 198 ? -25.444 13.112 41.502 1.00 49.53 198 GLY A N 1
ATOM 1535 C CA . GLY A 1 198 ? -24.774 14.057 40.603 1.00 49.53 198 GLY A CA 1
ATOM 1536 C C . GLY A 1 198 ? -23.239 13.998 40.553 1.00 49.53 198 GLY A C 1
ATOM 1537 O O . GLY A 1 198 ? -22.668 14.886 39.925 1.00 49.53 198 GLY A O 1
ATOM 1538 N N . TRP A 1 199 ? -22.564 12.976 41.119 1.00 53.47 199 TRP A N 1
ATOM 1539 C CA . TRP A 1 199 ? -21.115 12.725 40.894 1.00 53.47 199 TRP A CA 1
ATOM 1540 C C . TRP A 1 199 ? -20.801 12.823 39.411 1.00 53.47 199 TRP A C 1
ATOM 1542 O O . TRP A 1 199 ? -19.873 13.536 39.037 1.00 53.47 199 TRP A O 1
ATOM 1552 N N . LEU A 1 200 ? -21.552 12.110 38.564 1.00 50.88 200 LEU A N 1
ATOM 1553 C CA . LEU A 1 200 ? -21.565 12.400 37.137 1.00 50.88 200 LEU A CA 1
ATOM 1554 C C . LEU A 1 200 ? -22.646 13.453 36.897 1.00 50.88 200 LEU A C 1
ATOM 1556 O O . LEU A 1 200 ? -23.834 13.115 36.917 1.00 50.88 200 LEU A O 1
ATOM 1560 N N . PRO A 1 201 ? -22.283 14.721 36.663 1.00 61.97 201 PRO A N 1
ATOM 1561 C CA . PRO A 1 201 ? -23.274 15.717 36.331 1.00 61.97 201 PRO A CA 1
ATOM 1562 C C . PRO A 1 201 ? -23.978 15.329 35.014 1.00 61.97 201 PRO A C 1
ATOM 1564 O O . PRO A 1 201 ? -23.356 14.721 34.135 1.00 61.97 201 PRO A O 1
ATOM 1567 N N . PRO A 1 202 ? -25.262 15.689 34.820 1.00 56.19 202 PRO A N 1
ATOM 1568 C CA . PRO A 1 202 ? -26.080 15.202 33.700 1.00 56.19 202 PRO A CA 1
ATOM 1569 C C . PRO A 1 202 ? -25.456 15.425 32.312 1.00 56.19 202 PRO A C 1
ATOM 1571 O O . PRO A 1 202 ? -25.677 14.646 31.387 1.00 56.19 202 PRO A O 1
ATOM 1574 N N . HIS A 1 203 ? -24.636 16.471 32.167 1.00 56.75 203 HIS A N 1
ATOM 1575 C CA . HIS A 1 203 ? -23.910 16.773 30.935 1.00 56.75 203 HIS A CA 1
ATOM 1576 C C . HIS A 1 203 ? -22.763 15.782 30.650 1.00 56.75 203 HIS A C 1
ATOM 1578 O O . HIS A 1 203 ? -22.573 15.407 29.496 1.00 56.75 203 HIS A O 1
ATOM 1584 N N . GLN A 1 204 ? -22.047 15.304 31.677 1.00 57.69 204 GLN A N 1
ATOM 1585 C CA . GLN A 1 204 ? -21.034 14.248 31.548 1.00 57.69 204 GLN A CA 1
ATOM 1586 C C . GLN A 1 204 ? -21.671 12.873 31.385 1.00 57.69 204 GLN A C 1
ATOM 1588 O O . GLN A 1 204 ? -21.117 12.039 30.685 1.00 57.69 204 GLN A O 1
ATOM 1593 N N . LEU A 1 205 ? -22.852 12.651 31.964 1.00 59.97 205 LEU A N 1
ATOM 1594 C CA . LEU A 1 205 ? -23.618 11.416 31.788 1.00 59.97 205 LEU A CA 1
ATOM 1595 C C . LEU A 1 205 ? -24.077 11.251 30.334 1.00 59.97 205 LEU A C 1
ATOM 1597 O O . LEU A 1 205 ? -23.877 10.189 29.755 1.00 59.97 205 LEU A O 1
ATOM 1601 N N . ARG A 1 206 ? -24.564 12.326 29.695 1.00 56.00 206 ARG A N 1
ATOM 1602 C CA . ARG A 1 206 ? -24.835 12.333 28.244 1.00 56.00 206 ARG A CA 1
ATOM 1603 C C . ARG A 1 206 ? -23.572 12.138 27.410 1.00 56.00 206 ARG A C 1
ATOM 1605 O O . ARG A 1 206 ? -23.606 11.448 26.397 1.00 56.00 206 ARG A O 1
ATOM 1612 N N . GLN A 1 207 ? -22.451 12.728 27.824 1.00 57.19 207 GLN A N 1
ATOM 1613 C CA . GLN A 1 207 ? -21.169 12.552 27.145 1.00 57.19 207 GLN A CA 1
ATOM 1614 C C . GLN A 1 207 ? -20.674 11.105 27.271 1.00 57.19 207 GLN A C 1
ATOM 1616 O O . GLN A 1 207 ? -20.223 10.544 26.281 1.00 57.19 207 GLN A O 1
ATOM 1621 N N . PHE A 1 208 ? -20.844 10.480 28.436 1.00 59.12 208 PHE A N 1
ATOM 1622 C CA . PHE A 1 208 ? -20.508 9.087 28.711 1.00 59.12 208 PHE A CA 1
ATOM 1623 C C . PHE A 1 208 ? -21.413 8.129 27.929 1.00 59.12 208 PHE A C 1
ATOM 1625 O O . PHE A 1 208 ? -20.908 7.302 27.182 1.00 59.12 208 PHE A O 1
ATOM 1632 N N . GLN A 1 209 ? -22.735 8.328 27.986 1.00 58.75 209 GLN A N 1
ATOM 1633 C CA . GLN A 1 209 ? -23.730 7.607 27.181 1.00 58.75 209 GLN A CA 1
ATOM 1634 C C . GLN A 1 209 ? -23.479 7.751 25.675 1.00 58.75 209 GLN A C 1
ATOM 1636 O O . GLN A 1 209 ? -23.687 6.803 24.930 1.00 58.75 209 GLN A O 1
ATOM 1641 N N . SER A 1 210 ? -22.953 8.893 25.219 1.00 59.16 210 SER A N 1
ATOM 1642 C CA . SER A 1 210 ? -22.595 9.075 23.807 1.00 59.16 210 SER A CA 1
ATOM 1643 C C . SER A 1 210 ? -21.441 8.185 23.342 1.00 59.16 210 SER A C 1
ATOM 1645 O O . SER A 1 210 ? -21.258 8.058 22.136 1.00 59.16 210 SER A O 1
ATOM 1647 N N . PHE A 1 211 ? -20.646 7.612 24.261 1.00 58.34 211 PHE A N 1
ATOM 1648 C CA . PHE A 1 211 ? -19.593 6.640 23.939 1.00 58.34 211 PHE A CA 1
ATOM 1649 C C . PHE A 1 211 ? -20.124 5.221 23.703 1.00 58.34 211 PHE A C 1
ATOM 1651 O O . PHE A 1 211 ? -19.374 4.380 23.208 1.00 58.34 211 PHE A O 1
ATOM 1658 N N . PHE A 1 212 ? -21.393 4.970 24.022 1.00 58.56 212 PHE A N 1
ATOM 1659 C CA . PHE A 1 212 ? -22.073 3.704 23.783 1.00 58.56 212 PHE A CA 1
ATOM 1660 C C . PHE A 1 212 ? -22.865 3.774 22.470 1.00 58.56 212 PHE A C 1
ATOM 1662 O O . PHE A 1 212 ? -23.230 4.873 22.034 1.00 58.56 212 PHE A O 1
ATOM 1669 N N . PRO A 1 213 ? -23.128 2.628 21.814 1.00 49.38 213 PRO A N 1
ATOM 1670 C CA . PRO A 1 213 ? -24.086 2.589 20.718 1.00 49.38 213 PRO A CA 1
ATOM 1671 C C . PRO A 1 213 ? -25.415 3.200 21.175 1.00 49.38 213 PRO A C 1
ATOM 1673 O O . PRO A 1 213 ? -25.774 3.107 22.352 1.00 49.38 213 PRO A O 1
ATOM 1676 N N . ARG A 1 214 ? -26.150 3.838 20.256 1.00 52.31 214 ARG A N 1
ATOM 1677 C CA . ARG A 1 214 ? -27.509 4.286 20.573 1.00 52.31 214 ARG A CA 1
ATOM 1678 C C . ARG A 1 214 ? -28.298 3.078 21.061 1.00 52.31 214 ARG A C 1
ATOM 1680 O O . ARG A 1 214 ? -28.298 2.050 20.394 1.00 52.31 214 ARG A O 1
ATOM 1687 N N . HIS A 1 215 ? -28.940 3.229 22.215 1.00 54.06 215 HIS A N 1
ATOM 1688 C CA . HIS A 1 215 ? -29.948 2.284 22.657 1.00 54.06 215 HIS A CA 1
ATOM 1689 C C . HIS A 1 215 ? -31.008 2.249 21.556 1.00 54.06 215 HIS A C 1
ATOM 1691 O O . HIS A 1 215 ? -31.645 3.266 21.279 1.00 54.06 215 HIS A O 1
ATOM 1697 N N . GLU A 1 216 ? -31.120 1.124 20.862 1.00 51.12 216 GLU A N 1
ATOM 1698 C CA . GLU A 1 216 ? -32.275 0.877 20.019 1.00 51.12 216 GLU A CA 1
ATOM 1699 C C . GLU A 1 216 ? -33.428 0.668 21.000 1.00 51.12 216 GLU A C 1
ATOM 1701 O O . GLU A 1 216 ? -33.381 -0.228 21.848 1.00 51.12 216 GLU A O 1
ATOM 1706 N N . GLU A 1 217 ? -34.386 1.595 21.005 1.00 46.47 217 GLU A N 1
ATOM 1707 C CA . GLU A 1 217 ? -35.619 1.421 21.762 1.00 46.47 217 GLU A CA 1
ATOM 1708 C C . GLU A 1 217 ? -36.347 0.248 21.113 1.00 46.47 217 GLU A C 1
ATOM 1710 O O . GLU A 1 217 ? -37.025 0.397 20.096 1.00 46.47 217 GLU A O 1
ATOM 1715 N N . VAL A 1 218 ? -36.127 -0.947 21.659 1.00 54.22 218 VAL A N 1
ATOM 1716 C CA . VAL A 1 218 ? -36.904 -2.123 21.299 1.00 54.22 218 VAL A CA 1
ATOM 1717 C C . VAL A 1 218 ? -38.325 -1.815 21.748 1.00 54.22 218 VAL A C 1
ATOM 1719 O O . VAL A 1 218 ? -38.635 -1.840 22.938 1.00 54.22 218 VAL A O 1
ATOM 1722 N N . MET A 1 219 ? -39.169 -1.430 20.792 1.00 52.62 219 MET A N 1
ATOM 1723 C CA . MET A 1 219 ? -40.609 -1.383 20.998 1.00 52.62 219 MET A CA 1
ATOM 1724 C C . MET A 1 219 ? -41.011 -2.801 21.381 1.00 52.62 219 MET A C 1
ATOM 1726 O O . MET A 1 219 ? -40.799 -3.716 20.588 1.00 52.62 219 MET A O 1
ATOM 1730 N N . ALA A 1 220 ? -41.513 -2.983 22.602 1.00 50.78 220 ALA A N 1
ATOM 1731 C CA . ALA A 1 220 ? -42.045 -4.265 23.028 1.00 50.78 220 ALA A CA 1
ATOM 1732 C C . ALA A 1 220 ? -43.127 -4.672 22.024 1.00 50.78 220 ALA A C 1
ATOM 1734 O O . ALA A 1 220 ? -44.154 -4.003 21.897 1.00 50.78 220 ALA A O 1
ATOM 1735 N N . THR A 1 221 ? -42.842 -5.697 21.233 1.00 63.94 221 THR A N 1
ATOM 1736 C CA . THR A 1 221 ? -43.815 -6.296 20.331 1.00 63.94 221 THR A CA 1
ATOM 1737 C C . THR A 1 221 ? -44.757 -7.173 21.164 1.00 63.94 221 THR A C 1
ATOM 1739 O O . THR A 1 221 ? -44.412 -7.577 22.275 1.00 63.94 221 THR A O 1
ATOM 1742 N N . GLU A 1 222 ? -45.983 -7.414 20.686 1.00 63.81 222 GLU A N 1
ATOM 1743 C CA . GLU A 1 222 ? -47.043 -8.123 21.440 1.00 63.81 222 GLU A CA 1
ATOM 1744 C C . GLU A 1 222 ? -46.656 -9.560 21.863 1.00 63.81 222 GLU A C 1
ATOM 1746 O O . GLU A 1 222 ? -47.346 -10.186 22.662 1.00 63.81 222 GLU A O 1
ATOM 1751 N N . ASP A 1 223 ? -45.544 -10.071 21.341 1.00 64.00 223 ASP A N 1
ATOM 1752 C CA . ASP A 1 223 ? -44.908 -11.359 21.606 1.00 64.00 223 ASP A CA 1
ATOM 1753 C C . ASP A 1 223 ? -43.783 -11.316 22.665 1.00 64.00 223 ASP A C 1
ATOM 1755 O O . ASP A 1 223 ? -43.157 -12.344 22.929 1.00 64.00 223 ASP A O 1
ATOM 1759 N N . MET A 1 224 ? -43.518 -10.170 23.308 1.00 54.12 224 MET A N 1
ATOM 1760 C CA . MET A 1 224 ? -42.578 -10.091 24.435 1.00 54.12 224 MET A CA 1
ATOM 1761 C C . MET A 1 224 ? -43.285 -10.391 25.766 1.00 54.12 224 MET A C 1
ATOM 1763 O O . MET A 1 224 ? -44.126 -9.620 26.223 1.00 54.12 224 MET A O 1
ATOM 1767 N N . GLU A 1 225 ? -42.928 -11.502 26.415 1.00 54.56 225 GLU A N 1
ATOM 1768 C CA . GLU A 1 225 ? -43.465 -11.863 27.733 1.00 54.56 225 GLU A CA 1
ATOM 1769 C C . GLU A 1 225 ? -42.888 -10.972 28.845 1.00 54.56 225 GLU A C 1
ATOM 1771 O O . GLU A 1 225 ? -41.674 -10.783 28.970 1.00 54.56 225 GLU A O 1
ATOM 1776 N N . GLU A 1 226 ? -43.774 -10.435 29.683 1.00 50.56 226 GLU A N 1
ATOM 1777 C CA . GLU A 1 226 ? -43.415 -9.649 30.859 1.00 50.56 226 GLU A CA 1
ATOM 1778 C C . GLU A 1 226 ? -42.820 -10.577 31.933 1.00 50.56 226 GLU A C 1
ATOM 1780 O O . GLU A 1 226 ? -43.501 -11.443 32.485 1.00 50.56 226 GLU A O 1
ATOM 1785 N N . VAL A 1 227 ? -41.522 -10.434 32.218 1.00 48.44 227 VAL A N 1
ATOM 1786 C CA . VAL A 1 227 ? -40.837 -11.256 33.226 1.00 48.44 227 VAL A CA 1
ATOM 1787 C C . VAL A 1 227 ? -40.881 -10.549 34.577 1.00 48.44 227 VAL A C 1
ATOM 1789 O O . VAL A 1 227 ? -40.118 -9.616 34.835 1.00 48.44 227 VAL A O 1
ATOM 1792 N N . GLU A 1 228 ? -41.739 -11.031 35.475 1.00 43.59 228 GLU A N 1
ATOM 1793 C CA . GLU A 1 228 ? -41.676 -10.669 36.892 1.00 43.59 228 GLU A CA 1
ATOM 1794 C C . GLU A 1 228 ? -40.405 -11.249 37.526 1.00 43.59 228 GLU A C 1
ATOM 1796 O O . GLU A 1 228 ? -40.268 -12.459 37.731 1.00 43.59 228 GLU A O 1
ATOM 1801 N N . LEU A 1 229 ? -39.470 -10.373 37.890 1.00 41.38 229 LEU A N 1
ATOM 1802 C CA . LEU A 1 229 ? -38.320 -10.755 38.701 1.00 41.38 229 LEU A CA 1
ATOM 1803 C C . LEU A 1 229 ? -38.788 -11.051 40.130 1.00 41.38 229 LEU A C 1
ATOM 1805 O O . LEU A 1 229 ? -39.298 -10.173 40.825 1.00 41.38 229 LEU A O 1
ATOM 1809 N N . ARG A 1 230 ? -38.584 -12.290 40.584 1.00 45.28 230 ARG A N 1
ATOM 1810 C CA . ARG A 1 230 ? -38.792 -12.691 41.981 1.00 45.28 230 ARG A CA 1
ATOM 1811 C C . ARG A 1 230 ? -37.459 -12.856 42.691 1.00 45.28 230 ARG A C 1
ATOM 1813 O O . ARG A 1 230 ? -36.471 -13.279 42.094 1.00 45.28 230 ARG A O 1
ATOM 1820 N N . GLU A 1 231 ? -37.451 -12.548 43.981 1.00 39.03 231 GLU A N 1
ATOM 1821 C CA . GLU A 1 231 ? -36.290 -12.773 44.835 1.00 39.03 231 GLU A CA 1
ATOM 1822 C C . GLU A 1 231 ? -35.949 -14.270 44.889 1.00 39.03 231 GLU A C 1
ATOM 1824 O O . GLU A 1 231 ? -36.776 -15.114 45.242 1.00 39.03 231 GLU A O 1
ATOM 1829 N N . TYR A 1 232 ? -34.715 -14.599 44.509 1.00 54.25 232 TYR A N 1
ATOM 1830 C CA . TYR A 1 232 ? -34.180 -15.953 44.564 1.00 54.25 232 TYR A CA 1
ATOM 1831 C C . TYR A 1 232 ? -33.586 -16.210 45.950 1.00 54.25 232 TYR A C 1
ATOM 1833 O O . TYR A 1 232 ? -32.544 -15.656 46.301 1.00 54.25 232 TYR A O 1
ATOM 1841 N N . PHE A 1 233 ? -34.231 -17.080 46.726 1.00 41.62 233 PHE A N 1
ATOM 1842 C CA . PHE A 1 233 ? -33.683 -17.602 47.975 1.00 41.62 233 PHE A CA 1
ATOM 1843 C C . PHE A 1 233 ? -33.053 -18.977 47.704 1.00 41.62 233 PHE A C 1
ATOM 1845 O O . PHE A 1 233 ? -33.793 -19.938 47.474 1.00 41.62 233 PHE A O 1
ATOM 1852 N N . PRO A 1 234 ? -31.714 -19.120 47.728 1.00 43.75 234 PRO A N 1
ATOM 1853 C CA . PRO A 1 234 ? -31.091 -20.431 47.644 1.00 43.75 234 PRO A CA 1
ATOM 1854 C C . PRO A 1 234 ? -31.416 -21.195 48.928 1.00 43.75 234 PRO A C 1
ATOM 1856 O O . PRO A 1 234 ? -30.977 -20.811 50.014 1.00 43.75 234 PRO A O 1
ATOM 1859 N N . GLN A 1 235 ? -32.218 -22.256 48.824 1.00 47.47 235 GLN A N 1
ATOM 1860 C CA . GLN A 1 235 ? -32.432 -23.140 49.963 1.00 47.47 235 GLN A CA 1
ATOM 1861 C C . GLN A 1 235 ? -31.172 -23.973 50.220 1.00 47.47 235 GLN A C 1
ATOM 1863 O O . GLN A 1 235 ? -30.582 -24.474 49.261 1.00 47.47 235 GLN A O 1
ATOM 1868 N N . PRO A 1 236 ? -30.771 -24.146 51.493 1.00 43.41 236 PRO A N 1
ATOM 1869 C CA . PRO A 1 236 ? -29.676 -25.028 51.842 1.00 43.41 236 PRO A CA 1
ATOM 1870 C C . PRO A 1 236 ? -30.074 -26.473 51.540 1.00 43.41 236 PRO A C 1
ATOM 1872 O O . PRO A 1 236 ? -31.111 -26.979 51.972 1.00 43.41 236 PRO A O 1
ATOM 1875 N N . ASP A 1 237 ? -29.210 -27.100 50.767 1.00 41.25 237 ASP A N 1
ATOM 1876 C CA . ASP A 1 237 ? -29.132 -28.494 50.381 1.00 41.25 237 ASP A CA 1
ATOM 1877 C C . ASP A 1 237 ? -29.467 -29.442 51.546 1.00 41.25 237 ASP A C 1
ATOM 1879 O O . ASP A 1 237 ? -28.626 -29.797 52.370 1.00 41.25 237 ASP A O 1
ATOM 1883 N N . PHE A 1 238 ? -30.720 -29.906 51.576 1.00 36.22 238 PHE A N 1
ATOM 1884 C CA . PHE A 1 238 ? -31.109 -31.093 52.328 1.00 36.22 238 PHE A CA 1
ATOM 1885 C C . PHE A 1 238 ? -31.190 -32.291 51.391 1.00 36.22 238 PHE A C 1
ATOM 1887 O O . PHE A 1 238 ? -32.036 -32.403 50.503 1.00 36.22 238 PHE A O 1
ATOM 1894 N N . SER A 1 239 ? -30.258 -33.200 51.632 1.00 40.16 239 SER A N 1
ATOM 1895 C CA . SER A 1 239 ? -30.173 -34.520 51.047 1.00 40.16 239 SER A CA 1
ATOM 1896 C C . SER A 1 239 ? -31.493 -35.294 51.141 1.00 40.16 239 SER A C 1
ATOM 1898 O O . SER A 1 239 ? -32.135 -35.405 52.184 1.00 40.16 239 SER A O 1
ATOM 1900 N N . SER A 1 240 ? -31.818 -35.943 50.022 1.00 42.03 240 SER A N 1
ATOM 1901 C CA . SER A 1 240 ? -32.568 -37.198 49.945 1.00 42.03 240 SER A CA 1
ATOM 1902 C C . SER A 1 240 ? -33.928 -37.256 50.650 1.00 42.03 240 SER A C 1
ATOM 1904 O O . SER A 1 240 ? -34.027 -37.770 51.762 1.00 42.03 240 SER A O 1
ATOM 1906 N N . ARG A 1 241 ? -35.008 -36.959 49.916 1.00 34.78 241 ARG A N 1
ATOM 1907 C CA . ARG A 1 241 ? -36.233 -37.77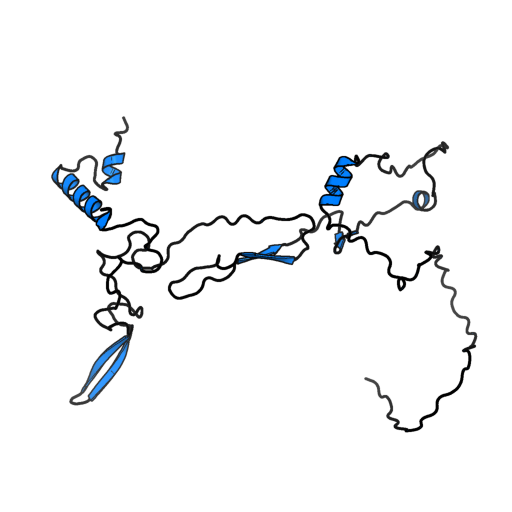4 49.992 1.00 34.78 241 ARG A CA 1
ATOM 1908 C C . ARG A 1 241 ? -36.838 -37.978 48.606 1.00 34.78 241 ARG A C 1
ATOM 1910 O O . ARG A 1 241 ? -37.236 -37.037 47.936 1.00 34.78 241 ARG A O 1
ATOM 1917 N N . ARG A 1 242 ? -36.891 -39.254 48.208 1.00 43.34 242 ARG A N 1
ATOM 1918 C CA . ARG A 1 242 ? -37.793 -39.783 47.179 1.00 43.34 242 ARG A CA 1
ATOM 1919 C C . ARG A 1 242 ? -39.229 -39.422 47.555 1.00 43.34 242 ARG A C 1
ATOM 1921 O O . ARG A 1 242 ? -39.581 -39.698 48.692 1.00 43.34 242 ARG A O 1
ATOM 1928 N N . PHE A 1 243 ? -40.017 -38.908 46.617 1.00 31.84 243 PHE A N 1
ATOM 1929 C CA . PHE A 1 243 ? -41.463 -39.142 46.436 1.00 31.84 243 PHE A CA 1
ATOM 1930 C C . PHE A 1 243 ? -41.825 -38.455 45.101 1.00 31.84 243 PHE A C 1
ATOM 1932 O O . PHE A 1 243 ? -41.607 -37.260 44.961 1.00 31.84 243 PHE A O 1
ATOM 1939 N N . GLN A 1 244 ? -41.913 -39.199 43.997 1.00 32.03 244 GLN A N 1
ATOM 1940 C CA . GLN A 1 244 ? -43.086 -39.906 43.457 1.00 32.03 244 GLN A CA 1
ATOM 1941 C C . GLN A 1 244 ? -44.050 -38.952 42.719 1.00 32.03 244 GLN A C 1
ATOM 1943 O O . GLN A 1 244 ? -44.607 -38.040 43.309 1.00 32.03 244 GLN A O 1
ATOM 1948 N N . SER A 1 245 ? -44.128 -39.198 41.407 1.00 32.53 245 SER A N 1
ATOM 1949 C CA . SER A 1 245 ? -45.045 -38.735 40.352 1.00 32.53 245 SER A CA 1
ATOM 1950 C C . SER A 1 245 ? -46.304 -37.947 40.724 1.00 32.53 245 SER A C 1
ATOM 1952 O O . SER A 1 245 ? -47.040 -38.377 41.601 1.00 32.53 245 SER A O 1
ATOM 1954 N N . GLU A 1 246 ? -46.665 -36.992 39.859 1.00 31.97 246 GLU A N 1
ATOM 1955 C CA . GLU A 1 246 ? -47.911 -37.055 39.072 1.00 31.97 246 GLU A CA 1
ATOM 1956 C C . GLU A 1 246 ? -47.784 -36.162 37.819 1.00 31.97 246 GLU A C 1
ATOM 1958 O O . GLU A 1 246 ? -47.651 -34.944 37.896 1.00 31.97 246 GLU A O 1
ATOM 1963 N N . ILE A 1 247 ? -47.724 -36.818 36.657 1.00 34.38 247 ILE A N 1
ATOM 1964 C CA . ILE A 1 247 ? -47.728 -36.233 35.311 1.00 34.38 247 ILE A CA 1
ATOM 1965 C C . ILE A 1 247 ? -49.178 -36.299 34.830 1.00 34.38 247 ILE A C 1
ATOM 1967 O O . ILE A 1 247 ? -49.787 -37.367 34.885 1.00 34.38 247 ILE A O 1
ATOM 1971 N N . TYR A 1 248 ? -49.730 -35.172 34.380 1.00 37.81 248 TYR A N 1
ATOM 1972 C CA . TYR A 1 248 ? -51.069 -35.117 33.799 1.00 37.81 248 TYR A CA 1
ATOM 1973 C C . TYR A 1 248 ? -51.126 -35.920 32.490 1.00 37.81 248 TYR A C 1
ATOM 1975 O O . TYR A 1 248 ? -50.274 -35.774 31.616 1.00 37.81 248 TYR A O 1
ATOM 1983 N N . HIS A 1 249 ? -52.142 -36.777 32.395 1.00 36.44 249 HIS A N 1
ATOM 1984 C CA . HIS A 1 249 ? -52.539 -37.530 31.210 1.00 36.44 249 HIS A CA 1
ATOM 1985 C C . HIS A 1 249 ? -53.460 -36.690 30.314 1.00 36.44 249 HIS A C 1
ATOM 1987 O O . HIS A 1 249 ? -54.542 -36.337 30.765 1.00 36.44 249 HIS A O 1
ATOM 1993 N N . GLU A 1 250 ? -53.078 -36.510 29.049 1.00 39.91 250 GLU A N 1
ATOM 1994 C CA . GLU A 1 250 ? -53.932 -36.437 27.843 1.00 39.91 250 GLU A CA 1
ATOM 1995 C C . GLU A 1 250 ? -53.028 -37.019 26.720 1.00 39.91 250 GLU A C 1
ATOM 1997 O O . GLU A 1 250 ? -51.890 -36.578 26.592 1.00 39.91 250 GLU A O 1
ATOM 2002 N N . GLY A 1 251 ? -53.281 -38.115 25.987 1.00 33.38 251 GLY A N 1
ATOM 2003 C CA . GLY A 1 251 ? -54.504 -38.667 25.393 1.00 33.38 251 GLY A CA 1
ATOM 2004 C C . GLY A 1 251 ? -54.886 -37.821 24.171 1.00 33.38 251 GLY A C 1
ATOM 2005 O O . GLY A 1 251 ? -55.298 -36.692 24.372 1.00 33.38 251 GLY A O 1
ATOM 2006 N N . ASP A 1 252 ? -54.771 -38.178 22.890 1.00 34.44 252 ASP A N 1
ATOM 2007 C CA . ASP A 1 252 ? -54.373 -39.371 22.139 1.00 34.44 252 ASP A CA 1
ATOM 2008 C C . ASP A 1 252 ? -53.980 -38.900 20.716 1.00 34.44 252 ASP A C 1
ATOM 2010 O O . ASP A 1 252 ? -54.664 -38.049 20.147 1.00 34.44 252 ASP A O 1
ATOM 2014 N N . PHE A 1 253 ? -52.942 -39.470 20.092 1.00 30.81 253 PHE A N 1
ATOM 2015 C CA . PHE A 1 253 ? -52.892 -39.592 18.625 1.00 30.81 253 PHE A CA 1
ATOM 2016 C C . PHE A 1 253 ? -52.023 -40.796 18.242 1.00 30.81 253 PHE A C 1
ATOM 2018 O O . PHE A 1 253 ? -50.795 -40.759 18.330 1.00 30.81 253 PHE A O 1
ATOM 2025 N N . GLU A 1 254 ? -52.683 -41.895 17.877 1.00 38.88 254 GLU A N 1
ATOM 2026 C CA . GLU A 1 254 ? -52.051 -43.087 17.317 1.00 38.88 254 GLU A CA 1
ATOM 2027 C C . GLU A 1 254 ? -51.627 -42.838 15.862 1.00 38.88 254 GLU A C 1
ATOM 2029 O O . GLU A 1 254 ? -52.444 -42.429 15.043 1.00 38.88 254 GLU A O 1
ATOM 2034 N N . ASP A 1 255 ? -50.388 -43.195 15.512 1.00 36.66 255 ASP A N 1
ATOM 2035 C CA . ASP A 1 255 ? -50.120 -43.846 14.224 1.00 36.66 255 ASP A CA 1
ATOM 2036 C C . ASP A 1 255 ? -48.938 -44.835 14.384 1.00 36.66 255 ASP A C 1
ATOM 2038 O O . ASP A 1 255 ? -47.890 -44.448 14.921 1.00 36.66 255 ASP A O 1
ATOM 2042 N N . PRO A 1 256 ? -49.068 -46.128 14.014 1.00 40.62 256 PRO A N 1
ATOM 2043 C CA . PRO A 1 256 ? -48.189 -47.177 14.499 1.00 40.62 256 PRO A CA 1
ATOM 2044 C C . PRO A 1 256 ? -47.260 -47.689 13.400 1.00 40.62 256 PRO A C 1
ATOM 2046 O O . PRO A 1 256 ? -47.657 -48.543 12.617 1.00 40.62 256 PRO A O 1
ATOM 2049 N N . LEU A 1 257 ? -45.978 -47.318 13.409 1.00 37.91 257 LEU A N 1
ATOM 2050 C CA . LEU A 1 257 ? -44.949 -48.133 12.753 1.00 37.91 257 LEU A CA 1
ATOM 2051 C C . LEU A 1 257 ? -43.656 -48.165 13.574 1.00 37.91 257 LEU A C 1
ATOM 2053 O O . LEU A 1 257 ? -42.842 -47.248 13.586 1.00 37.91 257 LEU A O 1
ATOM 2057 N N . ARG A 1 258 ? -43.501 -49.305 14.255 1.00 33.94 258 ARG A N 1
ATOM 2058 C CA . ARG A 1 258 ? -42.275 -49.851 14.851 1.00 33.94 258 ARG A CA 1
ATOM 2059 C C . ARG A 1 258 ? -41.055 -49.570 13.978 1.00 33.94 258 ARG A C 1
ATOM 2061 O O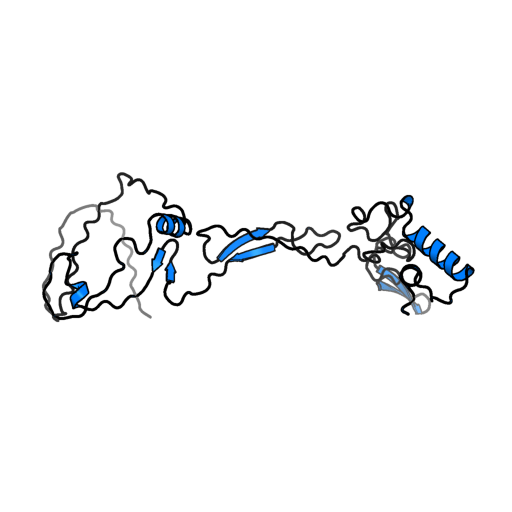 . ARG A 1 258 ? -41.165 -49.807 12.789 1.00 33.94 258 ARG A O 1
ATOM 2068 N N . HIS A 1 259 ? -39.907 -49.253 14.583 1.00 38.09 259 HIS A N 1
ATOM 2069 C CA . HIS A 1 259 ? -38.630 -49.970 14.411 1.00 38.09 259 HIS A CA 1
ATOM 2070 C C . HIS A 1 259 ? -37.746 -49.695 15.646 1.00 38.09 259 HIS A C 1
ATOM 2072 O O . HIS A 1 259 ? -37.339 -48.570 15.910 1.00 38.09 259 HIS A O 1
ATOM 2078 N N . ASN A 1 260 ? -37.479 -50.752 16.418 1.00 29.92 260 ASN A N 1
ATOM 2079 C CA . ASN A 1 260 ? -36.481 -50.794 17.488 1.00 29.92 260 ASN A CA 1
ATOM 2080 C C . ASN A 1 260 ? -35.074 -50.790 16.880 1.00 29.92 260 ASN A C 1
ATOM 2082 O O . ASN A 1 260 ? -34.852 -51.647 16.032 1.00 29.92 260 ASN A O 1
ATOM 2086 N N . VAL A 1 261 ? -34.119 -50.006 17.407 1.00 38.28 261 VAL A N 1
ATOM 2087 C CA . VAL A 1 261 ? -32.734 -50.487 17.633 1.00 38.28 261 VAL A CA 1
ATOM 2088 C C . VAL A 1 261 ? -32.055 -49.738 18.801 1.00 38.28 261 VAL A C 1
ATOM 2090 O O . VAL A 1 261 ? -31.616 -48.603 18.681 1.00 38.28 261 VAL A O 1
ATOM 2093 N N . GLN A 1 262 ? -32.051 -50.408 19.952 1.00 31.41 262 GLN A N 1
ATOM 2094 C CA . GLN A 1 262 ? -30.956 -50.680 20.898 1.00 31.41 262 GLN A CA 1
ATOM 2095 C C . GLN A 1 262 ? -29.722 -49.747 20.990 1.00 31.41 262 GLN A C 1
ATOM 2097 O O . GLN A 1 262 ? -28.942 -49.602 20.055 1.00 31.41 262 GLN A O 1
ATOM 2102 N N . CYS A 1 263 ? -29.472 -49.256 22.210 1.00 33.38 263 CYS A N 1
ATOM 2103 C CA . CYS A 1 263 ? -28.208 -48.667 22.655 1.00 33.38 263 CYS A CA 1
ATOM 2104 C C . CYS A 1 263 ? -27.072 -49.704 22.721 1.00 33.38 263 CYS A C 1
ATOM 2106 O O . CYS A 1 263 ? -27.295 -50.834 23.162 1.00 33.38 263 CYS A O 1
ATOM 2108 N N . GLN A 1 264 ? -25.833 -49.269 22.479 1.00 35.59 264 GLN A N 1
ATOM 2109 C CA . GLN A 1 264 ? -24.688 -49.733 23.263 1.00 35.59 264 GLN A CA 1
ATOM 2110 C C . GLN A 1 264 ? -23.634 -48.632 23.411 1.00 35.59 264 GLN A C 1
ATOM 2112 O O . GLN A 1 264 ? -23.380 -47.842 22.510 1.00 35.59 264 GLN A O 1
ATOM 2117 N N . THR A 1 265 ? -23.085 -48.601 24.615 1.00 34.69 265 THR A N 1
ATOM 2118 C CA . THR A 1 265 ? -22.067 -47.713 25.170 1.00 34.69 265 THR A CA 1
ATOM 2119 C C . THR A 1 265 ? -20.693 -47.872 24.522 1.00 34.69 265 THR A C 1
ATOM 2121 O O . THR A 1 265 ? -20.252 -48.997 24.285 1.00 34.69 265 THR A O 1
ATOM 2124 N N . SER A 1 266 ? -19.961 -46.767 24.397 1.00 36.97 266 SER A N 1
ATOM 2125 C CA . SER A 1 266 ? -18.533 -46.621 24.739 1.00 36.97 266 SER A CA 1
ATOM 2126 C C . SER A 1 266 ? -18.270 -45.153 25.041 1.00 36.97 266 SER A C 1
ATOM 2128 O O . SER A 1 266 ? -18.714 -44.326 24.216 1.00 36.97 266 SER A O 1
#

Mean predicted aligned error: 19.99 Å

pLDDT: mean 70.3, std 21.06, range [29.92, 95.44]

Nearest PDB structures (foldseek):
  7zhs-assembly1_A  TM=6.150E-01  e=1.703E-12  Saccharomyces cerevisiae S288C
  1nlt-assembly1_A  TM=8.039E-01  e=5.489E-10  Saccharomyces cerevisiae
  7zhs-assembly1_H  TM=5.829E-01  e=8.176E-11  Saccharomyces cerevisiae S288C
  3agy-assembly1_A  TM=5.978E-01  e=7.693E-04  Homo sapiens

InterPro domains:
  IPR001305 Heat shock protein DnaJ, cysteine-rich domain [PS51188] (28-112)
  IPR001305 Heat shock protein DnaJ, cysteine-rich domain [cd10719] (46-107)
  IPR001623 DnaJ domain [PF00226] (7-41)
  IPR001623 DnaJ domain [PR00625] (8-26)
  IPR001623 DnaJ domain [PR00625] (26-41)
  IPR001623 DnaJ domain [PS50076] (6-73)
  IPR001623 DnaJ domain [SM00271] (5-44)
  IPR001623 DnaJ domain [cd06257] (7-41)
  IPR002939 Chaperone DnaJ, C-terminal [PF01556] (102-178)
  IPR008971 HSP40/DnaJ peptide-binding [SSF49493] (52-161)
  IPR036410 Heat shock protein DnaJ, cysteine-rich domain superfamily [SSF57938] (46-110)
  IPR036869 Chaperone J-domain superfamily [G3DSA:1.10.287.110] (1-52)
  IPR036869 Chaperone J-domain superfamily [SSF46565] (2-41)
  IPR044713 DnaJ homolog subfamily A member 1/2-like [PTHR43888] (46-178)

Sequence (266 aa):
MVKETGYYDLLGVKPCSTMEEIKRAYRRLALRYHPDKNPSEGERVGRGGREGLDVRCPKCHGSGMEVIVHQLGPNMVHHIQAMCSQCQGQGEWVRPLDRCLACNGRKVIREKKILTVHLDKGMADRQKITFHQEGDQAPGFEPGDIVIVLDQKPHPVFQRSGSDLIVRREVPLVDALSSCPPSCPSPSAAQVKFPEPGWLPPHQLRQFQSFFPRHEEVMATEDMEEVELREYFPQPDFSSRRFQSEIYHEGDFEDPLRHNVQCQTS

Secondary structure (DSSP, 8-state):
-----HHHHHHT--TT--HHHHHHHHHHHHHHS-GGGS--TTS-TTTSB-TT---B-TTTTT-SEEEEEEEEETTEEEEEEEE-TTTTT-SB---TTTB-TTTTTSS-------------TTPPTT-EEEETT-S---TTS----EEEEP--PPPSS-EEETTEEE------HHHHH----S--------------TTSS-HHHHHHHHTTSPP-------TT-----------------------PPP-----------------

Solvent-accessible surface area (backbone atoms only — not comparable to full-atom values): 18111 Å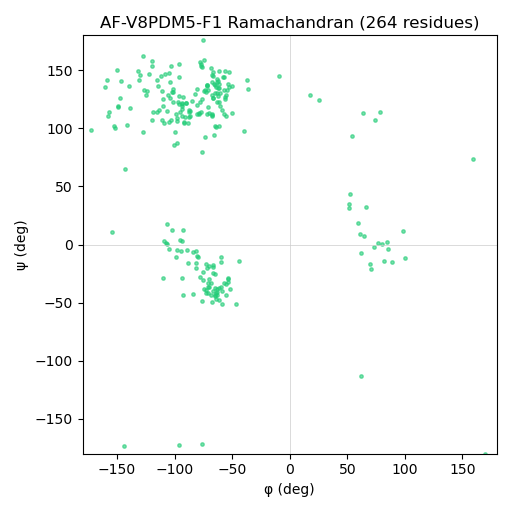² total; per-residue (Å²): 134,84,75,88,51,66,70,31,60,74,55,72,46,60,94,83,59,50,74,67,55,50,52,51,36,47,54,54,49,51,64,66,67,28,57,94,79,45,71,56,93,82,75,55,73,50,69,13,36,58,88,94,59,79,45,53,17,87,88,41,72,43,64,14,39,37,76,48,74,46,74,81,50,92,95,39,72,45,79,42,81,40,65,18,90,85,37,69,47,65,13,39,41,70,58,85,89,49,32,28,85,86,35,66,47,65,34,51,73,96,77,90,80,88,81,86,81,84,82,63,62,45,66,54,70,64,40,76,48,74,40,78,57,66,35,77,72,52,77,96,51,82,39,42,62,40,73,47,66,41,77,70,76,88,51,100,69,46,45,76,56,92,88,42,74,49,64,90,76,94,72,58,69,70,65,73,71,53,93,75,82,98,78,81,89,77,94,80,87,84,79,84,77,67,74,60,96,58,71,65,42,72,71,54,44,52,56,53,54,56,44,37,59,80,80,75,82,75,72,82,52,99,84,64,81,85,78,82,87,69,89,85,76,86,74,82,90,75,82,85,79,92,79,83,88,88,80,88,87,76,89,87,85,91,80,93,78,90,81,89,82,83,89,82,91,132

Organism: Ophiophagus hannah (NCBI:txid8665)